Protein AF-A0A7J7WAG9-F1 (afdb_monomer_lite)

Structure (mmCIF, N/CA/C/O backbone):
data_AF-A0A7J7WAG9-F1
#
_entry.id   AF-A0A7J7WAG9-F1
#
loop_
_atom_site.group_PDB
_atom_site.id
_atom_site.type_symbol
_atom_site.label_atom_id
_atom_site.label_alt_id
_atom_site.label_comp_id
_atom_site.label_asym_id
_atom_site.label_entity_id
_atom_site.label_seq_id
_atom_site.pdbx_PDB_ins_code
_atom_site.Cartn_x
_atom_site.Cartn_y
_atom_site.Cartn_z
_atom_site.occupancy
_atom_site.B_iso_or_equiv
_atom_site.auth_seq_id
_atom_site.auth_comp_id
_atom_site.auth_asym_id
_atom_site.auth_atom_id
_atom_site.pdbx_PDB_model_num
ATOM 1 N N . MET A 1 1 ? -32.809 23.161 -61.979 1.00 39.19 1 MET A N 1
ATOM 2 C CA . MET A 1 1 ? -33.723 23.603 -60.903 1.00 39.19 1 MET A CA 1
ATOM 3 C C . MET A 1 1 ? -33.010 23.356 -59.576 1.00 39.19 1 MET A C 1
ATOM 5 O O . MET A 1 1 ? -32.707 22.212 -59.276 1.00 39.19 1 MET A O 1
ATOM 9 N N . ARG A 1 2 ? -32.575 24.414 -58.880 1.00 28.98 2 ARG A N 1
ATOM 10 C CA . ARG A 1 2 ? -31.727 24.353 -57.673 1.00 28.98 2 ARG A CA 1
ATOM 11 C C . ARG A 1 2 ? -32.540 24.946 -56.524 1.00 28.98 2 ARG A C 1
ATOM 13 O O . ARG A 1 2 ? -32.935 26.100 -56.633 1.00 28.98 2 ARG A O 1
ATOM 20 N N . VAL A 1 3 ? -32.774 24.191 -55.454 1.00 32.44 3 VAL A N 1
ATOM 21 C CA . VAL A 1 3 ? -33.377 24.705 -54.215 1.00 32.44 3 VAL A CA 1
ATOM 22 C C . VAL A 1 3 ? -32.591 24.139 -53.035 1.00 32.44 3 VAL A C 1
ATOM 24 O O . VAL A 1 3 ? -32.439 22.927 -52.906 1.00 32.44 3 VAL A O 1
ATOM 27 N N . ARG A 1 4 ? -32.036 25.049 -52.225 1.00 35.22 4 ARG A N 1
ATOM 28 C CA . ARG A 1 4 ? -31.492 24.781 -50.886 1.00 35.22 4 ARG A CA 1
ATOM 29 C C . ARG A 1 4 ? -32.656 24.672 -49.888 1.00 35.22 4 ARG A C 1
ATOM 31 O O . ARG A 1 4 ? -33.652 25.365 -50.090 1.00 35.22 4 ARG A O 1
ATOM 38 N N . PRO A 1 5 ? -32.526 23.911 -48.791 1.00 37.97 5 PRO A N 1
ATOM 39 C CA . PRO A 1 5 ? -33.512 23.927 -47.719 1.00 37.97 5 PRO A CA 1
ATOM 40 C C . PRO A 1 5 ? -33.360 25.171 -46.828 1.00 37.97 5 PRO A C 1
ATOM 42 O O . PRO A 1 5 ? -32.250 25.610 -46.521 1.00 37.97 5 PRO A O 1
ATOM 45 N N . HIS A 1 6 ? -34.510 25.735 -46.459 1.00 32.81 6 HIS A N 1
ATOM 46 C CA . HIS A 1 6 ? -34.715 26.986 -45.729 1.00 32.81 6 HIS A CA 1
ATOM 47 C C . HIS A 1 6 ? -34.982 26.699 -44.239 1.00 32.81 6 HIS A C 1
ATOM 49 O O . HIS A 1 6 ? -35.688 25.747 -43.912 1.00 32.81 6 HIS A O 1
ATOM 55 N N . GLN A 1 7 ? -34.441 27.537 -43.348 1.00 37.41 7 GLN A N 1
ATOM 56 C CA . GLN A 1 7 ? -34.785 27.603 -41.919 1.00 37.41 7 GLN A CA 1
ATOM 57 C C . GLN A 1 7 ? -36.187 28.202 -41.698 1.00 37.41 7 GLN A C 1
ATOM 59 O O . GLN A 1 7 ? -36.614 29.062 -42.473 1.00 37.41 7 GLN A O 1
ATOM 64 N N . GLY A 1 8 ? -36.835 27.806 -40.594 1.00 29.91 8 GLY A N 1
ATOM 65 C CA . GLY A 1 8 ? -38.045 28.401 -40.008 1.00 29.91 8 GLY A CA 1
ATOM 66 C C . GLY A 1 8 ? -38.050 28.255 -38.468 1.00 29.91 8 GLY A C 1
ATOM 67 O O . GLY A 1 8 ? -37.260 27.462 -37.958 1.00 29.91 8 GLY A O 1
ATOM 68 N N . PRO A 1 9 ? -38.854 29.044 -37.723 1.00 33.44 9 PRO A N 1
ATOM 69 C CA . PRO A 1 9 ? -38.342 29.853 -36.609 1.00 33.44 9 PRO A CA 1
ATOM 70 C C . PRO A 1 9 ? -38.819 29.471 -35.191 1.00 33.44 9 PRO A C 1
ATOM 72 O O . PRO A 1 9 ? -39.670 28.610 -34.991 1.00 33.44 9 PRO A O 1
ATOM 75 N N . ALA A 1 10 ? -38.226 30.179 -34.222 1.00 31.12 10 ALA A N 1
ATOM 76 C CA . ALA A 1 10 ? -38.476 30.176 -32.782 1.00 31.12 10 ALA A CA 1
ATOM 77 C C . ALA A 1 10 ? -39.930 30.493 -32.378 1.00 31.12 10 ALA A C 1
ATOM 79 O O . ALA A 1 10 ? -40.601 31.300 -33.021 1.00 31.12 10 ALA A O 1
ATOM 80 N N . LEU A 1 11 ? -40.365 29.929 -31.246 1.00 30.64 11 LEU A N 1
ATOM 81 C CA . LEU A 1 11 ? -41.610 30.281 -30.561 1.00 30.64 11 LEU A CA 1
ATOM 82 C C . LEU A 1 11 ? -41.343 30.692 -29.107 1.00 30.64 11 LEU A C 1
ATOM 84 O O . LEU A 1 11 ? -40.485 30.134 -28.425 1.00 30.64 11 LEU A O 1
ATOM 88 N N . LEU A 1 12 ? -42.074 31.733 -28.711 1.00 30.41 12 LEU A N 1
ATOM 89 C CA . LEU A 1 12 ? -41.936 32.554 -27.514 1.00 30.41 12 LEU A CA 1
ATOM 90 C C . LEU A 1 12 ? -42.368 31.857 -26.212 1.00 30.41 12 LEU A C 1
ATOM 92 O O . LEU A 1 12 ? -43.283 31.038 -26.191 1.00 30.41 12 LEU A O 1
ATOM 96 N N . MET A 1 13 ? -41.752 32.307 -25.116 1.00 28.31 13 MET A N 1
ATOM 97 C CA . MET A 1 13 ? -42.191 32.131 -23.725 1.00 28.31 13 MET A CA 1
ATOM 98 C C . MET A 1 13 ? -43.571 32.761 -23.469 1.00 28.31 13 MET A C 1
ATOM 100 O O . MET A 1 13 ? -43.893 33.784 -24.080 1.00 28.31 13 MET A O 1
ATOM 104 N N . PRO A 1 14 ? -44.294 32.287 -22.438 1.00 36.47 14 PRO A N 1
ATOM 105 C CA . PRO A 1 14 ? -45.093 33.192 -21.622 1.00 36.47 14 PRO A CA 1
ATOM 106 C C . PRO A 1 14 ? -44.772 33.114 -20.117 1.00 36.47 14 PRO A C 1
ATOM 108 O O . PRO A 1 14 ? -44.804 32.055 -19.502 1.00 36.47 14 PRO A O 1
ATOM 111 N N . ASN A 1 15 ? -44.531 34.309 -19.570 1.00 32.97 15 ASN A N 1
ATOM 112 C CA . ASN A 1 15 ? -44.862 34.832 -18.239 1.00 32.97 15 ASN A CA 1
ATOM 113 C C . ASN A 1 15 ? -44.481 34.074 -16.954 1.00 32.97 15 ASN A C 1
ATOM 115 O O . ASN A 1 15 ? -45.148 33.142 -16.514 1.00 32.97 15 ASN A O 1
ATOM 119 N N . SER A 1 16 ? -43.530 34.681 -16.237 1.00 33.31 16 SER A N 1
ATOM 120 C CA . SER A 1 16 ? -43.459 34.692 -14.772 1.00 33.31 16 SER A CA 1
ATOM 121 C C . SER A 1 16 ? -44.718 35.298 -14.135 1.00 33.31 16 SER A C 1
ATOM 123 O O . SER A 1 16 ? -45.222 36.308 -14.634 1.00 33.31 16 SER A O 1
ATOM 125 N N . PRO A 1 17 ? -45.119 34.831 -12.942 1.00 37.81 17 PRO A N 1
ATOM 126 C CA . PRO A 1 17 ? -45.770 35.668 -11.952 1.00 37.81 17 PRO A CA 1
ATOM 127 C C . PRO A 1 17 ? -44.808 36.036 -10.811 1.00 37.81 17 PRO A C 1
ATOM 129 O O . PRO A 1 17 ? -44.150 35.185 -10.223 1.00 37.81 17 PRO A O 1
ATOM 132 N N . ALA A 1 18 ? -44.759 37.346 -10.568 1.00 34.81 18 ALA A N 1
ATOM 133 C CA . ALA A 1 18 ? -44.586 38.073 -9.311 1.00 34.81 18 ALA A CA 1
ATOM 134 C C . ALA A 1 18 ? -43.695 37.504 -8.186 1.00 34.81 18 ALA A C 1
ATOM 136 O O . ALA A 1 18 ? -43.945 36.458 -7.595 1.00 34.81 18 ALA A O 1
ATOM 137 N N . ALA A 1 19 ? -42.740 38.346 -7.791 1.00 35.22 19 ALA A N 1
ATOM 138 C CA . ALA A 1 19 ? -42.039 38.297 -6.519 1.00 35.22 19 ALA A CA 1
ATOM 139 C C . ALA A 1 19 ? -43.001 38.354 -5.313 1.00 35.22 19 ALA A C 1
ATOM 141 O O . ALA A 1 19 ? -43.897 39.198 -5.264 1.00 35.22 19 ALA A O 1
ATOM 142 N N . GLN A 1 20 ? -42.737 37.512 -4.314 1.00 37.09 20 GLN A N 1
ATOM 143 C CA . GLN A 1 20 ? -43.086 37.739 -2.912 1.00 37.09 20 GLN A CA 1
ATOM 144 C C . GLN A 1 20 ? -41.841 37.450 -2.062 1.00 37.09 20 GLN A C 1
ATOM 146 O O . GLN A 1 20 ? -41.184 36.427 -2.234 1.00 37.09 20 GLN A O 1
ATOM 151 N N . ASP A 1 21 ? -41.532 38.384 -1.172 1.00 33.50 21 ASP A N 1
ATOM 152 C CA . ASP A 1 21 ? -40.471 38.389 -0.159 1.00 33.50 21 ASP A CA 1
ATOM 153 C C . ASP A 1 21 ? -41.117 38.896 1.150 1.00 33.50 21 ASP A C 1
ATOM 155 O O . ASP A 1 21 ? -42.126 39.606 1.059 1.00 33.50 21 ASP A O 1
ATOM 159 N N . PRO A 1 22 ? -40.542 38.718 2.352 1.00 46.91 22 PRO A N 1
ATOM 160 C CA . PRO A 1 22 ? -40.043 37.524 3.042 1.00 46.91 22 PRO A CA 1
ATOM 161 C C . PRO A 1 22 ? -40.886 37.205 4.302 1.00 46.91 22 PRO A C 1
ATOM 163 O O . PRO A 1 22 ? -41.557 38.066 4.864 1.00 46.91 22 PRO A O 1
ATOM 166 N N . GLY A 1 23 ? -40.728 35.998 4.858 1.00 42.78 23 GLY A N 1
ATOM 167 C CA . GLY A 1 23 ? -40.905 35.787 6.303 1.00 42.78 23 GLY A CA 1
ATOM 168 C C . GLY A 1 23 ? -42.092 34.931 6.744 1.00 42.78 23 GLY A C 1
ATOM 169 O O . GLY A 1 23 ? -43.081 35.445 7.254 1.00 42.78 23 GLY A O 1
ATOM 170 N N . GLN A 1 24 ? -41.926 33.606 6.697 1.00 39.12 24 GLN A N 1
ATOM 171 C CA . GLN A 1 24 ? -42.499 32.700 7.703 1.00 39.12 24 GLN A CA 1
ATOM 172 C C . GLN A 1 24 ? -41.794 31.330 7.656 1.00 39.12 24 GLN A C 1
ATOM 174 O O . GLN A 1 24 ? -41.591 30.792 6.568 1.00 39.12 24 GLN A O 1
ATOM 179 N N . PRO A 1 25 ? -41.380 30.748 8.797 1.00 39.09 25 PRO A N 1
ATOM 180 C CA . PRO A 1 25 ? -40.688 29.464 8.804 1.00 39.09 25 PRO A CA 1
ATOM 181 C C . PRO A 1 25 ? -41.685 28.310 8.624 1.00 39.09 25 PRO A C 1
ATOM 183 O O . PRO A 1 25 ? -42.582 28.114 9.442 1.00 39.09 25 PRO A O 1
ATOM 186 N N . HIS A 1 26 ? -41.508 27.518 7.565 1.00 42.56 26 HIS A N 1
ATOM 187 C CA . HIS A 1 26 ? -42.223 26.253 7.385 1.00 42.56 26 HIS A CA 1
ATOM 188 C C . HIS A 1 26 ? -41.807 25.225 8.460 1.00 42.56 26 HIS A C 1
ATOM 190 O O . HIS A 1 26 ? -40.615 25.105 8.761 1.00 42.56 26 HIS A O 1
ATOM 196 N N . PRO A 1 27 ? -42.745 24.447 9.034 1.00 39.75 27 PRO A N 1
ATOM 197 C CA . PRO A 1 27 ? -42.410 23.405 9.997 1.00 39.75 27 PRO A CA 1
ATOM 198 C C . PRO A 1 27 ? -41.708 22.228 9.303 1.00 39.75 27 PRO A C 1
ATOM 200 O O . PRO A 1 27 ? -42.113 21.789 8.226 1.00 39.75 27 PRO A O 1
ATOM 203 N N . ARG A 1 28 ? -40.638 21.713 9.927 1.00 43.66 28 ARG A N 1
ATOM 204 C CA . ARG A 1 28 ? -39.903 20.526 9.456 1.00 43.66 28 ARG A CA 1
ATOM 205 C C . ARG A 1 28 ? -40.835 19.308 9.387 1.00 43.66 28 ARG A C 1
ATOM 207 O O . ARG A 1 28 ? -41.587 19.095 10.340 1.00 43.66 28 ARG A O 1
ATOM 214 N N . PRO A 1 29 ? -40.735 18.454 8.355 1.00 35.75 29 PRO A N 1
ATOM 215 C CA . PRO A 1 29 ? -41.404 17.164 8.384 1.00 35.75 29 PRO A CA 1
ATOM 216 C C . PRO A 1 29 ? -40.740 16.273 9.442 1.00 35.75 29 PRO A C 1
ATOM 218 O O . PRO A 1 29 ? -39.524 16.074 9.440 1.00 35.75 29 PRO A O 1
ATOM 221 N N . GLN A 1 30 ? -41.550 15.772 10.376 1.00 38.62 30 GLN A N 1
ATOM 222 C CA . GLN A 1 30 ? -41.148 14.748 11.334 1.00 38.62 30 GLN A CA 1
ATOM 223 C C . GLN A 1 30 ? -40.959 13.429 10.578 1.00 38.62 30 GLN A C 1
ATOM 225 O O . GLN A 1 30 ? -41.877 12.957 9.910 1.00 38.62 30 GLN A O 1
ATOM 230 N N . CYS A 1 31 ? -39.757 12.860 10.658 1.00 30.94 31 CYS A N 1
ATOM 231 C CA . CYS A 1 31 ? -39.473 11.537 10.121 1.00 30.94 31 CYS A CA 1
ATOM 232 C C . CYS A 1 31 ? -40.060 10.498 11.083 1.00 30.94 31 CYS A C 1
ATOM 234 O O . CYS A 1 31 ? -39.661 10.431 12.244 1.00 30.94 31 CYS A O 1
ATOM 236 N N . THR A 1 32 ? -41.041 9.736 10.613 1.00 34.62 32 THR A N 1
ATOM 237 C CA . THR A 1 32 ? -41.591 8.575 11.312 1.00 34.62 32 THR A CA 1
ATOM 238 C C . THR A 1 32 ? -40.571 7.442 11.301 1.00 34.62 32 THR A C 1
ATOM 240 O O . THR A 1 32 ? -40.145 7.007 10.232 1.00 34.62 32 THR A O 1
ATOM 243 N N . ASP A 1 33 ? -40.212 6.962 12.490 1.00 39.81 33 ASP A N 1
ATOM 244 C CA . ASP A 1 33 ? -39.390 5.772 12.706 1.00 39.81 33 ASP A CA 1
ATOM 245 C C . ASP A 1 33 ? -40.071 4.534 12.097 1.00 39.81 33 ASP A C 1
ATOM 247 O O . ASP A 1 33 ? -41.044 4.004 12.635 1.00 39.81 33 ASP A O 1
ATOM 251 N N . SER A 1 34 ? -39.547 4.048 10.972 1.00 36.94 34 SER A N 1
ATOM 252 C CA . SER A 1 34 ? -39.774 2.681 10.507 1.00 36.94 34 SER A CA 1
ATOM 253 C C . SER A 1 34 ? -38.480 1.901 10.697 1.00 36.94 34 SER A C 1
ATOM 255 O O . SER A 1 34 ? -37.563 1.965 9.874 1.00 36.94 34 SER A O 1
ATOM 257 N N . GLY A 1 35 ? -38.410 1.193 11.823 1.00 44.12 35 GLY A N 1
ATOM 258 C CA . GLY A 1 35 ? -37.292 0.340 12.190 1.00 44.12 35 GLY A CA 1
ATOM 259 C C . GLY A 1 35 ? -36.984 -0.681 11.101 1.00 44.12 35 GLY A C 1
ATOM 260 O O . GLY A 1 35 ? -37.755 -1.603 10.850 1.00 44.12 35 GLY A O 1
ATOM 261 N N . THR A 1 36 ? -35.811 -0.536 10.498 1.00 33.12 36 THR A N 1
ATOM 262 C CA . THR A 1 36 ? -35.101 -1.646 9.871 1.00 33.12 36 THR A CA 1
ATOM 263 C C . THR A 1 36 ? -33.887 -1.893 10.747 1.00 33.12 36 THR A C 1
ATOM 265 O O . THR A 1 36 ? -33.047 -1.007 10.893 1.00 33.12 36 THR A O 1
ATOM 268 N N . GLN A 1 37 ? -33.816 -3.064 11.384 1.00 39.66 37 GLN A N 1
ATOM 269 C CA . GLN A 1 37 ? -32.610 -3.520 12.071 1.00 39.66 37 GLN A CA 1
ATOM 270 C C . GLN A 1 37 ? -31.476 -3.621 11.045 1.00 39.66 37 GLN A C 1
ATOM 272 O O . GLN A 1 37 ? -31.272 -4.651 10.409 1.00 39.66 37 GLN A O 1
ATOM 277 N N . THR A 1 38 ? -30.720 -2.543 10.873 1.00 38.66 38 THR A N 1
ATOM 278 C CA . THR A 1 38 ? -29.364 -2.631 10.353 1.00 38.66 38 THR A CA 1
ATOM 279 C C . THR A 1 38 ? -28.547 -3.309 11.436 1.00 38.66 38 THR A C 1
ATOM 281 O O . THR A 1 38 ? -28.313 -2.725 12.496 1.00 38.66 38 THR A O 1
ATOM 284 N N . GLY A 1 39 ? -28.151 -4.559 11.188 1.00 40.50 39 GLY A N 1
ATOM 285 C CA . GLY A 1 39 ? -27.113 -5.208 11.978 1.00 40.50 39 GLY A CA 1
ATOM 286 C C . GLY A 1 39 ? -25.955 -4.231 12.151 1.00 40.50 39 GLY A C 1
ATOM 287 O O . GLY A 1 39 ? -25.574 -3.557 11.193 1.00 40.50 39 GLY A O 1
ATOM 288 N N . LEU A 1 40 ? -25.470 -4.098 13.385 1.00 39.41 40 LEU A N 1
ATOM 289 C CA . LEU A 1 40 ? -24.346 -3.241 13.748 1.00 39.41 40 LEU A CA 1
ATOM 290 C C . LEU A 1 40 ? -23.120 -3.670 12.934 1.00 39.41 40 LEU A C 1
ATOM 292 O O . LEU A 1 40 ? -22.345 -4.529 13.349 1.00 39.41 40 LEU A O 1
ATOM 296 N N . ALA A 1 41 ? -22.979 -3.111 11.734 1.00 58.34 41 ALA A N 1
ATOM 297 C CA . ALA A 1 41 ? -21.799 -3.275 10.917 1.00 58.34 41 ALA A CA 1
ATOM 298 C C . ALA A 1 41 ? -20.673 -2.561 11.662 1.00 58.34 41 ALA A C 1
ATOM 300 O O . ALA A 1 41 ? -20.717 -1.344 11.854 1.00 58.34 41 ALA A O 1
ATOM 301 N N . GLY A 1 42 ? -19.707 -3.338 12.150 1.00 62.59 42 GLY A N 1
ATOM 302 C CA . GLY A 1 42 ? -18.515 -2.799 12.788 1.00 62.59 42 GLY A CA 1
ATOM 303 C C . GLY A 1 42 ? -17.746 -1.848 11.857 1.00 62.59 42 GLY A C 1
ATOM 304 O O . GLY A 1 42 ? -18.040 -1.756 10.661 1.00 62.59 42 GLY A O 1
ATOM 305 N N . PRO A 1 43 ? -16.748 -1.124 12.388 1.00 71.69 43 PRO A N 1
ATOM 306 C CA . PRO A 1 43 ? -15.943 -0.204 11.590 1.00 71.69 43 PRO A CA 1
ATOM 307 C C . PRO A 1 43 ? -15.282 -0.936 10.412 1.00 71.69 43 PRO A C 1
ATOM 309 O O . PRO A 1 43 ? -14.566 -1.915 10.624 1.00 71.69 43 PRO A O 1
ATOM 312 N N . ARG A 1 44 ? -15.518 -0.447 9.186 1.00 84.12 44 ARG A N 1
ATOM 313 C CA . ARG A 1 44 ? -14.929 -0.979 7.943 1.00 84.12 44 ARG A CA 1
ATOM 314 C C . ARG A 1 44 ? -13.477 -0.539 7.813 1.00 84.12 44 ARG A C 1
ATOM 316 O O . ARG A 1 44 ? -13.155 0.607 8.136 1.00 84.12 44 ARG A O 1
ATOM 323 N N . LYS A 1 45 ? -12.601 -1.425 7.338 1.00 83.44 45 LYS A N 1
ATOM 324 C CA . LYS A 1 45 ? -11.154 -1.167 7.289 1.00 83.44 45 LYS A CA 1
ATOM 325 C C . LYS A 1 45 ? -10.578 -1.380 5.893 1.00 83.44 45 LYS A C 1
ATOM 327 O O . LYS A 1 45 ? -10.970 -2.294 5.174 1.00 83.44 45 LYS A O 1
ATOM 332 N N . VAL A 1 46 ? -9.568 -0.581 5.558 1.00 77.81 46 VAL A N 1
ATOM 333 C CA . VAL A 1 46 ? -8.647 -0.857 4.451 1.00 77.81 46 VAL A CA 1
ATOM 334 C C . VAL A 1 46 ? -7.250 -0.990 5.041 1.00 77.81 46 VAL A C 1
ATOM 336 O O . VAL A 1 46 ? -6.775 -0.077 5.717 1.00 77.81 46 VAL A O 1
ATOM 339 N N . ALA A 1 47 ? -6.603 -2.130 4.815 1.00 75.62 47 ALA A N 1
ATOM 340 C CA . ALA A 1 47 ? -5.232 -2.381 5.235 1.00 75.62 47 ALA A CA 1
ATOM 341 C C . ALA A 1 47 ? -4.325 -2.492 4.008 1.00 75.62 47 ALA A C 1
ATOM 343 O O . ALA A 1 47 ? -4.648 -3.185 3.043 1.00 75.62 47 ALA A O 1
ATOM 344 N N . SER A 1 48 ? -3.179 -1.814 4.056 1.00 78.94 48 SER A N 1
ATOM 345 C CA . SER A 1 48 ? -2.169 -1.869 3.004 1.00 78.94 48 SER A CA 1
ATOM 346 C C . SER A 1 48 ? -0.777 -2.030 3.598 1.00 78.94 48 SER A C 1
ATOM 348 O O . SER A 1 48 ? -0.468 -1.413 4.620 1.00 78.94 48 SER A O 1
ATOM 350 N N . ALA A 1 49 ? 0.067 -2.841 2.964 1.00 74.06 49 ALA A N 1
ATOM 351 C CA . ALA A 1 49 ? 1.483 -2.925 3.301 1.00 74.06 49 ALA A CA 1
ATOM 352 C C . ALA A 1 49 ? 2.380 -3.055 2.082 1.00 74.06 49 ALA A C 1
ATOM 354 O O . ALA A 1 49 ? 2.006 -3.618 1.054 1.00 74.06 49 ALA A O 1
ATOM 355 N N . SER A 1 50 ? 3.605 -2.574 2.271 1.00 69.38 50 SER A N 1
ATOM 356 C CA . SER A 1 50 ? 4.723 -2.772 1.367 1.00 69.38 50 SER A CA 1
ATOM 357 C C . SER A 1 50 ? 5.918 -3.302 2.148 1.00 69.38 50 SER A C 1
ATOM 359 O O . SER A 1 50 ? 6.263 -2.766 3.203 1.00 69.38 50 SER A O 1
ATOM 361 N N . ALA A 1 51 ? 6.542 -4.356 1.631 1.00 61.50 51 ALA A N 1
ATOM 362 C CA . ALA A 1 51 ? 7.791 -4.888 2.153 1.00 61.50 51 ALA A CA 1
ATOM 363 C C . ALA A 1 51 ? 8.884 -4.790 1.081 1.00 61.50 51 ALA A C 1
ATOM 365 O O . ALA A 1 51 ? 8.774 -5.392 0.010 1.00 61.50 51 ALA A O 1
ATOM 366 N N . ALA A 1 52 ? 9.952 -4.049 1.378 1.00 47.75 52 ALA A N 1
ATOM 367 C CA . ALA A 1 52 ? 11.133 -4.010 0.527 1.00 47.75 52 ALA A CA 1
ATOM 368 C C . ALA A 1 52 ? 11.979 -5.275 0.741 1.00 47.75 52 ALA A C 1
ATOM 370 O O . ALA A 1 52 ? 12.267 -5.650 1.880 1.00 47.75 52 ALA A O 1
ATOM 371 N N . ALA A 1 53 ? 12.413 -5.923 -0.340 1.00 39.66 53 ALA A N 1
ATOM 372 C CA . ALA A 1 53 ? 13.435 -6.962 -0.253 1.00 39.66 53 ALA A CA 1
ATOM 373 C C . ALA A 1 53 ? 14.801 -6.306 0.004 1.00 39.66 53 ALA A C 1
ATOM 375 O O . ALA A 1 53 ? 15.219 -5.422 -0.743 1.00 39.66 53 ALA A O 1
ATOM 376 N N . SER A 1 54 ? 15.507 -6.738 1.051 1.00 30.73 54 SER A N 1
ATOM 377 C CA . SER A 1 54 ? 16.876 -6.286 1.313 1.00 30.73 54 SER A CA 1
ATOM 378 C C . SER A 1 54 ? 17.801 -6.854 0.231 1.00 30.73 54 SER A C 1
ATOM 380 O O . SER A 1 54 ? 18.032 -8.059 0.182 1.00 30.73 54 SER A O 1
ATOM 382 N N . THR A 1 55 ? 18.313 -6.019 -0.675 1.00 32.09 55 THR A N 1
ATOM 383 C CA . THR A 1 55 ? 19.225 -6.456 -1.750 1.00 32.09 55 THR A CA 1
ATOM 384 C C . THR A 1 55 ? 20.692 -6.535 -1.321 1.00 32.09 55 THR A C 1
ATOM 386 O O . THR A 1 55 ? 21.563 -6.675 -2.174 1.00 32.09 55 THR A O 1
ATOM 389 N N . LEU A 1 56 ? 21.003 -6.480 -0.024 1.00 30.09 56 LEU A N 1
ATOM 390 C CA . LEU A 1 56 ? 22.374 -6.630 0.469 1.00 30.09 56 LEU A CA 1
ATOM 391 C C . LEU A 1 56 ? 22.620 -8.058 0.950 1.00 30.09 56 LEU A C 1
ATOM 393 O O . LEU A 1 56 ? 22.599 -8.361 2.139 1.00 30.09 56 LEU A O 1
ATOM 397 N N . SER A 1 57 ? 22.846 -8.951 -0.005 1.00 26.48 57 SER A N 1
ATOM 398 C CA . SER A 1 57 ? 23.522 -10.226 0.229 1.00 26.48 57 SER A CA 1
ATOM 399 C C . SER A 1 57 ? 24.227 -10.622 -1.065 1.00 26.48 57 SER A C 1
ATOM 401 O O . SER A 1 57 ? 23.701 -11.394 -1.864 1.00 26.48 57 SER A O 1
ATOM 403 N N . GLU A 1 58 ? 25.403 -10.046 -1.314 1.00 29.45 58 GLU A N 1
ATOM 404 C CA . GLU A 1 58 ? 26.354 -10.658 -2.242 1.00 29.45 58 GLU A CA 1
ATOM 405 C C . GLU A 1 58 ? 26.840 -11.972 -1.614 1.00 29.45 58 GLU A C 1
ATOM 407 O O . GLU A 1 58 ? 27.301 -11.963 -0.468 1.00 29.45 58 GLU A O 1
ATOM 412 N N . PRO A 1 59 ? 26.765 -13.119 -2.307 1.00 30.83 59 PRO A N 1
ATOM 413 C CA . PRO A 1 59 ? 27.410 -14.320 -1.816 1.00 30.83 59 PRO A CA 1
ATOM 414 C C . PRO A 1 59 ? 28.926 -14.144 -1.914 1.00 30.83 59 PRO A C 1
ATOM 416 O O . PRO A 1 59 ? 29.482 -13.987 -3.004 1.00 30.83 59 PRO A O 1
ATOM 419 N N . LEU A 1 60 ? 29.594 -14.216 -0.762 1.00 25.30 60 LEU A N 1
ATOM 420 C CA . LEU A 1 60 ? 31.032 -14.433 -0.655 1.00 25.30 60 LEU A CA 1
ATOM 421 C C . LEU A 1 60 ? 31.425 -15.586 -1.592 1.00 25.30 60 LEU A C 1
ATOM 423 O O . LEU A 1 60 ? 30.910 -16.700 -1.460 1.00 25.30 60 LEU A O 1
ATOM 427 N N . ARG A 1 61 ? 32.321 -15.314 -2.551 1.00 33.50 61 ARG A N 1
A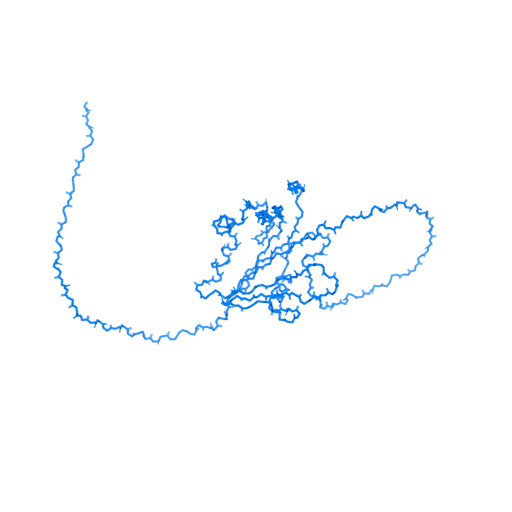TOM 428 C CA . ARG A 1 61 ? 32.876 -16.323 -3.463 1.00 33.50 61 ARG A CA 1
ATOM 429 C C . ARG A 1 61 ? 33.406 -17.503 -2.649 1.00 33.50 61 ARG A C 1
ATOM 431 O O . ARG A 1 61 ? 34.429 -17.391 -1.980 1.00 33.50 61 ARG A O 1
ATOM 438 N N . ARG A 1 62 ? 32.706 -18.636 -2.711 1.00 30.92 62 ARG A N 1
ATOM 439 C CA . ARG A 1 62 ? 33.146 -19.889 -2.102 1.00 30.92 62 ARG A CA 1
ATOM 440 C C . ARG A 1 62 ? 34.137 -20.558 -3.045 1.00 30.92 62 ARG A C 1
ATOM 442 O O . ARG A 1 62 ? 33.759 -21.036 -4.112 1.00 30.92 62 ARG A O 1
ATOM 449 N N . THR A 1 63 ? 35.403 -20.554 -2.650 1.00 29.48 63 THR A N 1
ATOM 450 C CA . THR A 1 63 ? 36.486 -21.298 -3.292 1.00 29.48 63 THR A CA 1
ATOM 451 C C . THR A 1 63 ? 36.122 -22.783 -3.354 1.00 29.48 63 THR A C 1
ATOM 453 O O . THR A 1 63 ? 35.685 -23.374 -2.367 1.00 29.48 63 THR A O 1
ATOM 456 N N . GLN A 1 64 ? 36.254 -23.363 -4.543 1.00 30.34 64 GLN A N 1
ATOM 457 C CA . GLN A 1 64 ? 35.999 -24.767 -4.830 1.00 30.34 64 GLN A CA 1
ATOM 458 C C . GLN A 1 64 ? 37.153 -25.614 -4.276 1.00 30.34 64 GLN A C 1
ATOM 460 O O . GLN A 1 64 ? 38.246 -25.592 -4.831 1.00 30.34 64 GLN A O 1
ATOM 465 N N . GLU A 1 65 ? 36.907 -26.375 -3.209 1.00 31.16 65 GLU A N 1
ATOM 466 C CA . GLU A 1 65 ? 37.777 -27.485 -2.810 1.00 31.16 65 GLU A CA 1
ATOM 467 C C . GLU A 1 65 ? 37.138 -28.818 -3.200 1.00 31.16 65 GLU A C 1
ATOM 469 O O . GLU A 1 65 ? 36.038 -29.187 -2.783 1.00 31.16 65 GLU A O 1
ATOM 474 N N . SER A 1 66 ? 37.866 -29.522 -4.057 1.00 31.23 66 SER A N 1
ATOM 475 C CA . SER A 1 66 ? 37.612 -30.860 -4.565 1.00 31.23 66 SER A CA 1
ATOM 476 C C . SER A 1 66 ? 37.598 -31.880 -3.426 1.00 31.23 66 SER A C 1
ATOM 478 O O . SER A 1 66 ? 38.579 -31.993 -2.693 1.00 31.23 66 SER A O 1
ATOM 480 N N . ARG A 1 67 ? 36.535 -32.687 -3.304 1.00 33.81 67 ARG A N 1
ATOM 481 C CA . ARG A 1 67 ? 36.539 -33.848 -2.403 1.00 33.81 67 ARG A CA 1
ATOM 482 C C . ARG A 1 67 ? 36.211 -35.138 -3.143 1.00 33.81 67 ARG A C 1
ATOM 484 O O . ARG A 1 67 ? 35.155 -35.298 -3.748 1.00 33.81 67 ARG A O 1
ATOM 491 N N . THR A 1 68 ? 37.186 -36.033 -3.086 1.00 29.62 68 THR A N 1
ATOM 492 C CA . THR A 1 68 ? 37.242 -37.359 -3.691 1.00 29.62 68 THR A CA 1
ATOM 493 C C . THR A 1 68 ? 36.237 -38.323 -3.052 1.00 29.62 68 THR A C 1
ATOM 495 O O . THR A 1 68 ? 35.942 -38.271 -1.861 1.00 29.62 68 THR A O 1
ATOM 498 N N . ARG A 1 69 ? 35.728 -39.212 -3.903 1.00 33.66 69 ARG A N 1
ATOM 499 C CA . ARG A 1 69 ? 34.736 -40.273 -3.701 1.00 33.66 69 ARG A CA 1
ATOM 500 C C . ARG A 1 69 ? 35.234 -41.383 -2.760 1.00 33.66 69 ARG A C 1
ATOM 502 O O . ARG A 1 69 ? 36.225 -42.020 -3.093 1.00 33.66 69 ARG A O 1
ATOM 509 N N . THR A 1 70 ? 34.463 -41.721 -1.720 1.00 29.19 70 THR A N 1
ATOM 510 C CA . THR A 1 70 ? 34.504 -43.054 -1.080 1.00 29.19 70 THR A CA 1
ATOM 511 C C . THR A 1 70 ? 33.095 -43.507 -0.691 1.00 29.19 70 THR A C 1
ATOM 513 O O . THR A 1 70 ? 32.295 -42.743 -0.161 1.00 29.19 70 THR A O 1
ATOM 516 N N . ARG A 1 71 ? 32.798 -44.764 -1.027 1.00 32.94 71 ARG A N 1
ATOM 517 C CA . ARG A 1 71 ? 31.526 -45.490 -0.922 1.00 32.94 71 ARG A CA 1
ATOM 518 C C . ARG A 1 71 ? 31.489 -46.285 0.390 1.00 32.94 71 ARG A C 1
ATOM 520 O O . ARG A 1 71 ? 32.455 -46.993 0.647 1.00 32.94 71 ARG A O 1
ATOM 527 N N . ALA A 1 72 ? 30.378 -46.271 1.133 1.00 31.47 72 ALA A N 1
ATOM 528 C CA . ALA A 1 72 ? 30.044 -47.335 2.090 1.00 31.47 72 ALA A CA 1
ATOM 529 C C . ALA A 1 72 ? 28.532 -47.389 2.410 1.00 31.47 72 ALA A C 1
ATOM 531 O O . ALA A 1 72 ? 27.955 -46.412 2.867 1.00 31.47 72 ALA A O 1
ATOM 532 N N . LEU A 1 73 ? 27.9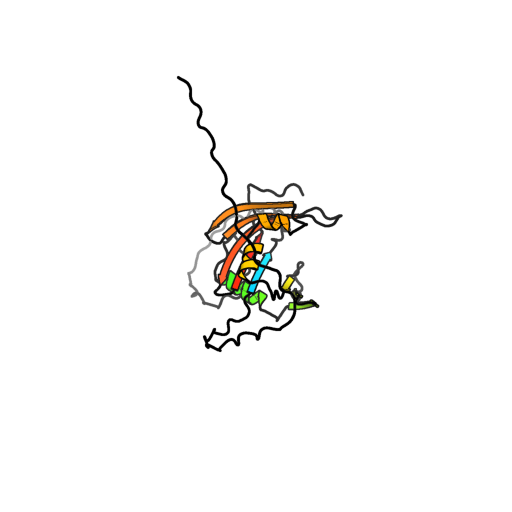48 -48.544 2.062 1.00 32.88 73 LEU A N 1
ATOM 533 C CA . LEU A 1 73 ? 26.937 -49.389 2.730 1.00 32.88 73 LEU A CA 1
ATOM 534 C C . LEU A 1 73 ? 25.847 -48.746 3.618 1.00 32.88 73 LEU A C 1
ATOM 536 O O . LEU A 1 73 ? 26.128 -48.014 4.557 1.00 32.88 73 LEU A O 1
ATOM 540 N N . GLY A 1 74 ? 24.588 -49.097 3.320 1.00 28.61 74 GLY A N 1
ATOM 541 C CA . GLY A 1 74 ? 23.384 -48.544 3.943 1.00 28.61 74 GLY A CA 1
ATOM 542 C C . GLY A 1 74 ? 22.833 -49.303 5.148 1.00 28.61 74 GLY A C 1
ATOM 543 O O . GLY A 1 74 ? 23.279 -50.403 5.440 1.00 28.61 74 GLY A O 1
ATOM 544 N N . PHE A 1 75 ? 21.824 -48.690 5.779 1.00 31.56 75 PHE A N 1
ATOM 545 C CA . PHE A 1 75 ? 20.823 -49.243 6.708 1.00 31.56 75 PHE A CA 1
ATOM 546 C C . PHE A 1 75 ? 19.627 -48.253 6.795 1.00 31.56 75 PHE A C 1
ATOM 548 O O . PHE A 1 75 ? 19.733 -47.153 6.248 1.00 31.56 75 PHE A O 1
ATOM 555 N N . PRO A 1 76 ? 18.453 -48.660 7.321 1.00 35.47 76 PRO A N 1
ATOM 556 C CA . PRO A 1 76 ? 17.183 -48.493 6.624 1.00 35.47 76 PRO A CA 1
ATOM 557 C C . PRO A 1 76 ? 16.368 -47.258 7.023 1.00 35.47 76 PRO A C 1
ATOM 559 O O . PRO A 1 76 ? 16.596 -46.590 8.025 1.00 35.47 76 PRO A O 1
ATOM 562 N N . MET A 1 77 ? 15.382 -47.014 6.165 1.00 39.28 77 MET A N 1
ATOM 563 C CA . MET A 1 77 ? 14.370 -45.970 6.183 1.00 39.28 77 MET A CA 1
ATOM 564 C C . MET A 1 77 ? 13.411 -46.117 7.375 1.00 39.28 77 MET A C 1
ATOM 566 O O . MET A 1 77 ? 12.607 -47.045 7.399 1.00 39.28 77 MET A O 1
ATOM 570 N N . GLU A 1 78 ? 13.427 -45.154 8.296 1.00 34.25 78 GLU A N 1
ATOM 571 C CA . GLU A 1 78 ? 12.270 -44.845 9.140 1.00 34.25 78 GLU A CA 1
ATOM 572 C C . GLU A 1 78 ? 11.649 -43.521 8.689 1.00 34.25 78 GLU A C 1
ATOM 574 O O . GLU A 1 78 ? 12.325 -42.512 8.490 1.00 34.25 78 GLU A O 1
ATOM 579 N N . LYS A 1 79 ? 10.335 -43.563 8.471 1.00 42.41 79 LYS A N 1
ATOM 580 C CA . LYS A 1 79 ? 9.481 -42.446 8.068 1.00 42.41 79 LYS A CA 1
ATOM 581 C C . LYS A 1 79 ? 8.923 -41.812 9.349 1.00 42.41 79 LYS A C 1
ATOM 583 O O . LYS A 1 79 ? 8.136 -42.484 10.015 1.00 42.41 79 LYS A O 1
ATOM 588 N N . PRO A 1 80 ? 9.224 -40.552 9.699 1.00 36.12 80 PRO A N 1
ATOM 589 C CA . PRO A 1 80 ? 8.455 -39.871 10.726 1.00 36.12 80 PRO A CA 1
ATOM 590 C C . PRO A 1 80 ? 7.158 -39.355 10.102 1.00 36.12 80 PRO A C 1
ATOM 592 O O . PRO A 1 80 ? 7.164 -38.694 9.061 1.00 36.12 80 PRO A O 1
ATOM 595 N N . ALA A 1 81 ? 6.040 -39.698 10.736 1.00 34.94 81 ALA A N 1
ATOM 596 C CA . ALA A 1 81 ? 4.727 -39.151 10.441 1.00 34.94 81 ALA A CA 1
ATOM 597 C C . ALA A 1 81 ? 4.757 -37.615 10.509 1.00 34.94 81 ALA A C 1
ATOM 599 O O . ALA A 1 81 ? 5.361 -37.037 11.411 1.00 34.94 81 ALA A O 1
ATOM 600 N N . ALA A 1 82 ? 4.098 -36.965 9.548 1.00 36.72 82 ALA A N 1
ATOM 601 C CA . ALA A 1 82 ? 3.955 -35.519 9.512 1.00 36.72 82 ALA A CA 1
ATOM 602 C C . ALA A 1 82 ? 3.124 -35.050 10.717 1.00 36.72 82 ALA A C 1
ATOM 604 O O . ALA A 1 82 ? 1.900 -35.189 10.747 1.00 36.72 82 ALA A O 1
ATOM 605 N N . SER A 1 83 ? 3.802 -34.493 11.715 1.00 31.03 83 SER A N 1
ATOM 606 C CA . SER A 1 83 ? 3.199 -33.701 12.776 1.00 31.03 83 SER A CA 1
ATOM 607 C C . SER A 1 83 ? 2.590 -32.443 12.156 1.00 31.03 83 SER A C 1
ATOM 609 O O . SER A 1 83 ? 3.280 -31.592 11.596 1.00 31.03 83 SER A O 1
ATOM 611 N N . THR A 1 84 ? 1.263 -32.339 12.221 1.00 44.62 84 THR A N 1
ATOM 612 C CA . THR A 1 84 ? 0.540 -31.117 11.858 1.00 44.62 84 THR A CA 1
ATOM 613 C C . THR A 1 84 ? 0.640 -30.160 13.039 1.00 44.62 84 THR A C 1
ATOM 615 O O . THR A 1 84 ? -0.263 -30.089 13.867 1.00 44.62 84 THR A O 1
ATOM 618 N N . GLU A 1 85 ? 1.771 -29.468 13.164 1.00 37.16 85 GLU A N 1
ATOM 619 C CA . GLU A 1 85 ? 1.833 -28.291 14.028 1.00 37.16 85 GLU A CA 1
ATOM 620 C C . GLU A 1 85 ? 1.101 -27.120 13.353 1.00 37.16 85 GLU A C 1
ATOM 622 O O . GLU A 1 85 ? 1.222 -26.947 12.132 1.00 37.16 85 GLU A O 1
ATOM 627 N N . PRO A 1 86 ? 0.346 -26.301 14.110 1.00 37.72 86 PRO A N 1
ATOM 628 C CA . PRO A 1 86 ? -0.227 -25.080 13.577 1.00 37.72 86 PRO A CA 1
ATOM 629 C C . PRO A 1 86 ? 0.920 -24.173 13.144 1.00 37.72 86 PRO A C 1
ATOM 631 O O . PRO A 1 86 ? 1.693 -23.669 13.958 1.00 37.72 86 PRO A O 1
ATOM 634 N N . GLN A 1 87 ? 1.057 -24.007 11.833 1.00 41.75 87 GLN A N 1
ATOM 635 C CA . GLN A 1 87 ? 2.099 -23.177 11.255 1.00 41.75 87 GLN A CA 1
ATOM 636 C C . GLN A 1 87 ? 1.861 -21.739 11.709 1.00 41.75 87 GLN A C 1
ATOM 638 O O . GLN A 1 87 ? 0.845 -21.130 11.373 1.00 41.75 87 GLN A O 1
ATOM 643 N N . GLY A 1 88 ? 2.793 -21.226 12.512 1.00 46.59 88 GLY A N 1
ATOM 644 C CA . GLY A 1 88 ? 2.791 -19.837 12.943 1.00 46.59 88 GLY A CA 1
ATOM 645 C C . GLY A 1 88 ? 2.841 -18.864 11.757 1.00 46.59 88 GLY A C 1
ATOM 646 O O . GLY A 1 88 ? 3.000 -19.285 10.608 1.00 46.59 88 GLY A O 1
ATOM 647 N N . PRO A 1 89 ? 2.724 -17.552 12.016 1.00 50.44 89 PRO A N 1
ATOM 648 C CA . PRO A 1 89 ? 2.709 -16.537 10.969 1.00 50.44 89 PRO A CA 1
ATOM 649 C C . PRO A 1 89 ? 3.941 -16.672 10.069 1.00 50.44 89 PRO A C 1
ATOM 651 O O . PRO A 1 89 ? 5.077 -16.518 10.523 1.00 50.44 89 PRO A O 1
ATOM 654 N N . ARG A 1 90 ? 3.723 -16.983 8.789 1.00 58.38 90 ARG A N 1
ATOM 655 C CA . ARG A 1 90 ? 4.792 -17.072 7.794 1.00 58.38 90 ARG A CA 1
ATOM 656 C C . ARG A 1 90 ? 4.916 -15.736 7.084 1.00 58.38 90 ARG A C 1
ATOM 658 O O . ARG A 1 90 ? 3.919 -15.240 6.565 1.00 58.38 90 ARG A O 1
ATOM 665 N N . PRO A 1 91 ? 6.110 -15.137 7.030 1.00 60.25 91 PRO A N 1
ATOM 666 C CA . PRO A 1 91 ? 6.287 -13.941 6.236 1.00 60.25 91 PRO A CA 1
ATOM 667 C C . PRO A 1 91 ? 6.228 -14.294 4.741 1.00 60.25 91 PRO A C 1
ATOM 669 O O . PRO A 1 91 ? 6.864 -15.244 4.283 1.00 60.25 91 PRO A O 1
ATOM 672 N N . VAL A 1 92 ? 5.471 -13.504 3.974 1.00 58.78 92 VAL A N 1
ATOM 673 C CA . VAL A 1 92 ? 5.446 -13.567 2.498 1.00 58.78 92 VAL A CA 1
ATOM 674 C C . VAL A 1 92 ? 6.853 -13.318 1.936 1.00 58.78 92 VAL A C 1
ATOM 676 O O . VAL A 1 92 ? 7.284 -13.953 0.976 1.00 58.78 92 VAL A O 1
ATOM 679 N N . LEU A 1 93 ? 7.596 -12.421 2.593 1.00 57.75 93 LEU A N 1
ATOM 680 C CA . LEU A 1 93 ? 8.994 -12.122 2.309 1.00 57.75 93 LEU A CA 1
ATOM 681 C C . LEU A 1 93 ? 9.908 -13.137 3.022 1.00 57.75 93 LEU A C 1
ATOM 683 O O . LEU A 1 93 ? 9.908 -13.205 4.249 1.00 57.75 93 LEU A O 1
ATOM 687 N N . GLY A 1 94 ? 10.704 -13.892 2.260 1.00 56.44 94 GLY A N 1
ATOM 688 C CA . GLY A 1 94 ? 11.636 -14.901 2.794 1.00 56.44 94 GLY A CA 1
ATOM 689 C C . GLY A 1 94 ? 11.378 -16.338 2.331 1.00 56.44 94 GLY A C 1
ATOM 690 O O . GLY A 1 94 ? 12.040 -17.252 2.810 1.00 56.44 94 GLY A O 1
ATOM 691 N N . ARG A 1 95 ? 10.436 -16.548 1.403 1.00 65.62 95 ARG A N 1
ATOM 692 C CA . ARG A 1 95 ? 10.284 -17.821 0.683 1.00 65.62 95 ARG A CA 1
ATOM 693 C C . ARG A 1 95 ? 11.404 -17.964 -0.362 1.00 65.62 95 ARG A C 1
ATOM 695 O O . ARG A 1 95 ? 11.823 -16.969 -0.951 1.00 65.62 95 ARG A O 1
ATOM 702 N N . ASP A 1 96 ? 11.838 -19.196 -0.638 1.00 72.19 96 ASP A N 1
ATOM 703 C CA . ASP A 1 96 ? 12.910 -19.494 -1.612 1.00 72.19 96 ASP A CA 1
ATOM 704 C C . ASP A 1 96 ? 12.567 -19.075 -3.057 1.00 72.19 96 ASP A C 1
ATOM 706 O O . ASP A 1 96 ? 13.436 -19.014 -3.927 1.00 72.19 96 ASP A O 1
ATOM 710 N N . SER A 1 97 ? 11.291 -18.786 -3.329 1.00 84.00 97 SER A N 1
ATOM 711 C CA . SER A 1 97 ? 10.784 -18.345 -4.628 1.00 84.00 97 SER A CA 1
ATOM 712 C C . SER A 1 97 ? 9.673 -17.304 -4.479 1.00 84.00 97 SER A C 1
ATOM 714 O O . SER A 1 97 ? 9.016 -17.217 -3.440 1.00 84.00 97 SER A O 1
ATOM 716 N N . VAL A 1 98 ? 9.458 -16.521 -5.541 1.00 88.62 98 VAL A N 1
ATOM 717 C CA . VAL A 1 98 ? 8.336 -15.575 -5.656 1.00 88.62 98 VAL A CA 1
ATOM 718 C C . VAL A 1 98 ? 7.020 -16.357 -5.679 1.00 88.62 98 VAL A C 1
ATOM 720 O O . VAL A 1 98 ? 6.876 -17.294 -6.460 1.00 88.62 98 VAL A O 1
ATOM 723 N N . GLN A 1 99 ? 6.066 -15.972 -4.830 1.00 92.38 99 GLN A N 1
ATOM 724 C CA . GLN A 1 99 ? 4.762 -16.627 -4.675 1.00 92.38 99 GLN A CA 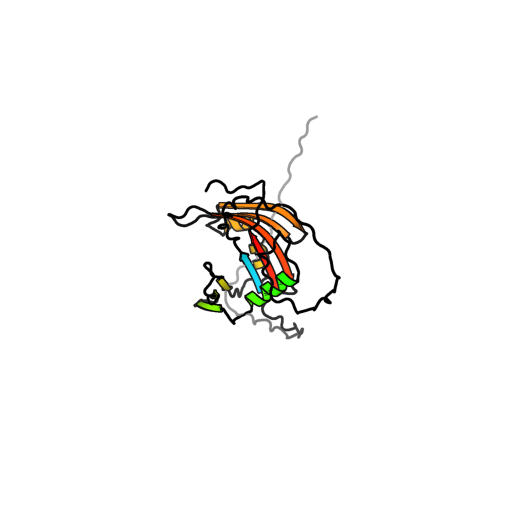1
ATOM 725 C C . GLN A 1 99 ? 3.631 -15.593 -4.626 1.00 92.38 99 GLN A C 1
ATOM 727 O O . GLN A 1 99 ? 3.741 -14.572 -3.944 1.00 92.38 99 GLN A O 1
ATOM 732 N N . VAL A 1 100 ? 2.525 -15.854 -5.318 1.00 95.00 100 VAL A N 1
ATOM 733 C CA . VAL A 1 100 ? 1.309 -15.048 -5.133 1.00 95.00 100 VAL A CA 1
ATOM 734 C C . VAL A 1 100 ? 0.791 -15.296 -3.706 1.00 95.00 100 VAL A C 1
ATOM 736 O O . VAL A 1 100 ? 0.718 -16.464 -3.319 1.00 95.00 100 VAL A O 1
ATOM 739 N N . PRO A 1 101 ? 0.478 -14.249 -2.915 1.00 94.69 101 PRO A N 1
ATOM 740 C CA . PRO A 1 101 ? -0.035 -14.426 -1.561 1.00 94.69 101 PRO A CA 1
ATOM 741 C C . PRO A 1 101 ? -1.297 -15.289 -1.514 1.00 94.69 101 PRO A C 1
ATOM 743 O O . PRO A 1 101 ? -2.206 -15.112 -2.327 1.00 94.69 101 PRO A O 1
ATOM 746 N N . ASP A 1 102 ? -1.347 -16.201 -0.548 1.00 93.88 102 ASP A N 1
ATOM 747 C CA . ASP A 1 102 ? -2.492 -17.079 -0.299 1.00 93.88 102 ASP A CA 1
ATOM 748 C C . ASP A 1 102 ? -3.374 -16.573 0.861 1.00 93.88 102 ASP A C 1
ATOM 750 O O . ASP A 1 102 ? -3.069 -15.583 1.532 1.00 93.88 102 ASP A O 1
ATOM 754 N N . ASP A 1 103 ? -4.488 -17.263 1.125 1.00 93.94 103 ASP A N 1
ATOM 755 C CA . ASP A 1 103 ? -5.422 -16.915 2.205 1.00 93.94 103 ASP A CA 1
ATOM 756 C C . ASP A 1 103 ? -4.754 -16.822 3.588 1.00 93.94 103 ASP A C 1
ATOM 758 O O . ASP A 1 103 ? -5.172 -16.020 4.431 1.00 93.94 103 ASP A O 1
ATOM 762 N N . GLN A 1 104 ? -3.733 -17.644 3.856 1.00 94.06 104 GLN A N 1
ATOM 763 C CA . GLN A 1 104 ? -3.027 -17.631 5.133 1.00 94.06 104 GLN A CA 1
ATOM 764 C C . GLN A 1 104 ? -2.145 -16.388 5.252 1.00 94.06 104 GLN A C 1
ATOM 766 O O . GLN A 1 104 ? -2.070 -15.803 6.338 1.00 94.06 104 GLN A O 1
ATOM 771 N N . ASP A 1 105 ? -1.529 -15.950 4.156 1.00 94.56 105 ASP A N 1
ATOM 772 C CA . ASP A 1 105 ? -0.771 -14.701 4.105 1.00 94.56 105 ASP A CA 1
ATOM 773 C C . ASP A 1 105 ? -1.679 -13.497 4.420 1.00 94.56 105 ASP A C 1
ATOM 775 O O . ASP A 1 105 ? -1.348 -12.688 5.291 1.00 94.56 105 ASP A O 1
ATOM 779 N N . PHE A 1 106 ? -2.871 -13.424 3.811 1.00 94.81 106 PHE A N 1
ATOM 780 C CA . PHE A 1 106 ? -3.852 -12.362 4.085 1.00 94.81 106 PHE A CA 1
ATOM 781 C C . PHE A 1 106 ? -4.333 -12.356 5.544 1.00 94.81 106 PHE A C 1
ATOM 783 O O . PHE A 1 106 ? -4.397 -11.296 6.176 1.00 94.81 106 PHE A O 1
ATOM 790 N N . ARG A 1 107 ? -4.636 -13.529 6.119 1.00 94.44 107 ARG A N 1
ATOM 791 C CA . ARG A 1 107 ? -5.026 -13.649 7.539 1.00 94.44 107 ARG A CA 1
ATOM 792 C C . ARG A 1 107 ? -3.899 -13.231 8.478 1.00 94.44 107 ARG A C 1
ATOM 794 O O . ARG A 1 107 ? -4.147 -12.523 9.453 1.00 94.44 107 ARG A O 1
ATOM 801 N N . SER A 1 108 ? -2.671 -13.648 8.175 1.00 94.00 108 SER A N 1
ATOM 802 C CA . SER A 1 108 ? -1.488 -13.313 8.974 1.00 94.00 108 SER A CA 1
ATOM 803 C C . SER A 1 108 ? -1.226 -11.808 8.950 1.00 94.00 108 SER A C 1
ATOM 805 O O . SER A 1 108 ? -0.997 -11.206 9.997 1.00 94.00 108 SER A O 1
ATOM 807 N N . PHE A 1 109 ? -1.346 -11.182 7.779 1.00 94.19 109 PHE A N 1
ATOM 808 C CA . PHE A 1 109 ? -1.194 -9.741 7.635 1.00 94.19 109 PHE A CA 1
ATOM 809 C C . PHE A 1 109 ? -2.273 -8.955 8.385 1.00 94.19 109 PHE A C 1
ATOM 811 O O . PHE A 1 109 ? -1.952 -8.029 9.130 1.00 94.19 109 PHE A O 1
ATOM 818 N N . ARG A 1 110 ? -3.545 -9.361 8.268 1.00 94.00 110 ARG A N 1
ATOM 819 C CA . ARG A 1 110 ? -4.640 -8.772 9.053 1.00 94.00 110 ARG A CA 1
ATOM 820 C C . ARG A 1 110 ? -4.346 -8.842 10.550 1.00 94.00 110 ARG A C 1
ATOM 822 O O . ARG A 1 110 ? -4.454 -7.831 11.242 1.00 94.00 110 ARG A O 1
ATOM 829 N N . SER A 1 111 ? -3.943 -10.019 11.031 1.00 94.19 111 SER A N 1
ATOM 830 C CA . SER A 1 111 ? -3.580 -10.222 12.433 1.00 94.19 111 SER A CA 1
ATOM 831 C C . SER A 1 111 ? -2.422 -9.312 12.856 1.00 94.19 111 SER A C 1
ATOM 833 O O . SER A 1 111 ? -2.486 -8.716 13.926 1.00 94.19 111 SER A O 1
ATOM 835 N N . GLU A 1 112 ? -1.408 -9.117 12.007 1.00 93.94 112 GLU A N 1
ATOM 836 C CA . GLU A 1 112 ? -0.289 -8.204 12.277 1.00 93.94 112 GLU A CA 1
ATOM 837 C C . GLU A 1 112 ? -0.730 -6.725 12.344 1.00 93.94 112 GLU A C 1
ATOM 839 O O . GLU A 1 112 ? -0.278 -5.973 13.219 1.00 93.94 112 GLU A O 1
ATOM 844 N N . CYS A 1 113 ? -1.656 -6.299 11.476 1.00 94.38 113 CYS A N 1
ATOM 845 C CA . CYS A 1 113 ? -2.262 -4.968 11.550 1.00 94.38 113 CYS A CA 1
ATOM 846 C C . CYS A 1 113 ? -3.021 -4.759 12.869 1.00 94.38 113 CYS A C 1
ATOM 848 O O . CYS A 1 113 ? -2.895 -3.701 13.490 1.00 94.38 113 CYS A O 1
ATOM 850 N N . GLU A 1 114 ? -3.772 -5.764 13.314 1.00 94.00 114 GLU A N 1
ATOM 851 C CA . GLU A 1 114 ? -4.608 -5.708 14.520 1.00 94.00 114 GLU A CA 1
ATOM 852 C C . GLU A 1 114 ? -3.815 -5.944 15.820 1.00 94.00 114 GLU A C 1
ATOM 854 O O . GLU A 1 114 ? -4.272 -5.555 16.890 1.00 94.00 114 GLU A O 1
ATOM 859 N N . ALA A 1 115 ? -2.610 -6.515 15.746 1.00 94.25 115 ALA A N 1
ATOM 860 C CA . ALA A 1 115 ? -1.791 -6.818 16.916 1.00 94.25 115 ALA A CA 1
ATOM 861 C C . ALA A 1 115 ? -1.280 -5.558 17.633 1.00 94.25 115 ALA A C 1
ATOM 863 O O . ALA A 1 115 ? -0.579 -4.734 17.049 1.00 94.25 115 ALA A O 1
ATOM 864 N N . GLU A 1 116 ? -1.542 -5.433 18.929 1.00 92.94 116 GLU A N 1
ATOM 865 C CA . GLU A 1 116 ? -0.955 -4.372 19.763 1.00 92.94 116 GLU A CA 1
ATOM 866 C C . GLU A 1 116 ? 0.357 -4.823 20.419 1.00 92.94 116 GLU A C 1
ATOM 868 O O . GLU A 1 116 ? 1.311 -4.054 20.527 1.00 92.94 116 GLU A O 1
ATOM 873 N N . ALA A 1 117 ? 0.435 -6.099 20.805 1.00 93.81 117 ALA A N 1
ATOM 874 C CA . ALA A 1 117 ? 1.628 -6.678 21.406 1.00 93.81 117 ALA A CA 1
ATOM 875 C C . ALA A 1 117 ? 2.822 -6.644 20.435 1.00 93.81 117 ALA A C 1
ATOM 877 O O . ALA A 1 117 ? 2.693 -6.962 19.252 1.00 93.81 117 ALA A O 1
ATOM 878 N N . GLY A 1 118 ? 3.999 -6.276 20.947 1.00 92.19 118 GLY A N 1
ATOM 879 C CA . GLY A 1 118 ? 5.222 -6.169 20.144 1.00 92.19 118 GLY A CA 1
ATOM 880 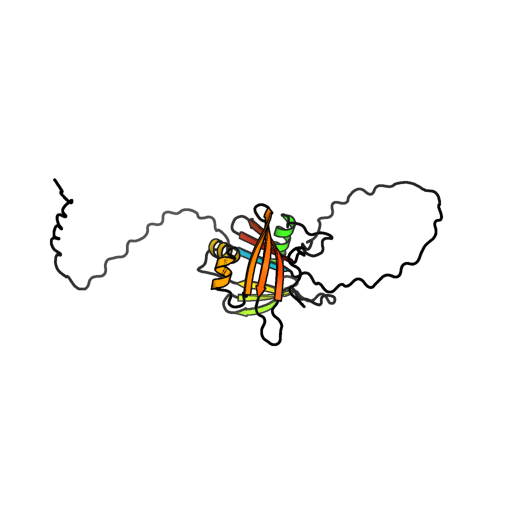C C . GLY A 1 118 ? 5.304 -4.914 19.266 1.00 92.19 118 GLY A C 1
ATOM 881 O O . GLY A 1 118 ? 6.209 -4.821 18.437 1.00 92.19 118 GLY A O 1
ATOM 882 N N . TRP A 1 119 ? 4.405 -3.943 19.446 1.00 95.12 119 TRP A N 1
ATOM 883 C CA . TRP A 1 119 ? 4.409 -2.661 18.742 1.00 95.12 119 TRP A CA 1
ATOM 884 C C . TRP A 1 119 ? 4.474 -1.497 19.733 1.00 95.12 119 TRP A C 1
ATOM 886 O O . TRP A 1 119 ? 3.658 -1.393 20.643 1.00 95.12 119 TRP A O 1
ATOM 896 N N . ASN A 1 120 ? 5.415 -0.580 19.526 1.00 95.19 120 ASN A N 1
ATOM 897 C CA . ASN A 1 120 ? 5.561 0.625 20.338 1.00 95.19 120 ASN A CA 1
ATOM 898 C C . ASN A 1 120 ? 4.861 1.797 19.647 1.00 95.19 120 ASN A C 1
ATOM 900 O O . ASN A 1 120 ? 5.229 2.143 18.525 1.00 95.19 120 ASN A O 1
ATOM 904 N N . LEU A 1 121 ? 3.879 2.419 20.304 1.00 96.38 121 LEU A N 1
ATOM 905 C CA . LEU A 1 121 ? 3.236 3.642 19.812 1.00 96.38 121 LEU A CA 1
ATOM 906 C C . LEU A 1 121 ? 4.236 4.806 19.870 1.00 96.38 121 LEU A C 1
ATOM 908 O O . LEU A 1 121 ? 4.700 5.168 20.949 1.00 96.38 121 LEU A O 1
ATOM 912 N N . THR A 1 122 ? 4.556 5.402 18.724 1.00 96.56 122 THR A N 1
ATOM 913 C CA . THR A 1 122 ? 5.533 6.501 18.613 1.00 96.56 122 THR A CA 1
ATOM 914 C C . THR A 1 122 ? 4.903 7.839 18.243 1.00 96.56 122 THR A C 1
ATOM 916 O O . THR A 1 122 ? 5.508 8.884 18.470 1.00 96.56 122 THR A O 1
ATOM 919 N N . TYR A 1 123 ? 3.682 7.834 17.705 1.00 97.69 123 TYR A N 1
ATOM 920 C CA . TYR A 1 123 ? 2.931 9.045 17.384 1.00 97.69 123 TYR A CA 1
ATOM 921 C C . TYR A 1 123 ? 1.431 8.801 17.521 1.00 97.69 123 TYR A C 1
ATOM 923 O O . TYR A 1 123 ? 0.935 7.764 17.088 1.00 97.69 123 TYR A O 1
ATOM 931 N N . SER A 1 124 ? 0.695 9.769 18.072 1.00 97.69 124 SER A N 1
ATOM 932 C CA . SER A 1 124 ? -0.769 9.757 18.062 1.00 97.69 124 SER A CA 1
ATOM 933 C C . SER A 1 124 ? -1.325 11.176 18.101 1.00 97.69 124 SER A C 1
ATOM 935 O O . SER A 1 124 ? -1.134 11.898 19.081 1.00 97.69 124 SER A O 1
ATOM 937 N N . LYS A 1 125 ? -1.986 11.604 17.023 1.00 97.38 125 LYS A N 1
ATOM 938 C CA . LYS A 1 125 ? -2.621 12.923 16.924 1.00 97.38 125 LYS A CA 1
ATOM 939 C C . LYS A 1 125 ? -3.669 12.933 15.814 1.00 97.38 125 LYS A C 1
ATOM 941 O O . LYS A 1 125 ? -3.448 12.366 14.752 1.00 97.38 125 LYS A O 1
ATOM 946 N N . ALA A 1 126 ? -4.783 13.632 16.047 1.00 95.69 126 ALA A N 1
ATOM 947 C CA . ALA A 1 126 ? -5.811 13.917 15.036 1.00 95.69 126 ALA A CA 1
ATOM 948 C C . ALA A 1 126 ? -6.319 12.674 14.268 1.00 95.69 126 ALA A C 1
ATOM 950 O O . ALA A 1 126 ? -6.458 12.706 13.051 1.00 95.69 126 ALA A O 1
ATOM 951 N N . GLY A 1 127 ? -6.573 11.566 14.976 1.00 94.00 127 GLY A N 1
ATOM 952 C CA . GLY A 1 127 ? -7.059 10.322 14.360 1.00 94.00 127 GLY A CA 1
ATOM 953 C C . GLY A 1 127 ? -5.997 9.533 13.584 1.00 94.00 127 GLY A C 1
ATOM 954 O O . GLY A 1 127 ? -6.333 8.536 12.951 1.00 94.00 127 GLY A O 1
ATOM 955 N N . VAL A 1 128 ? -4.728 9.953 13.639 1.00 97.25 128 VAL A N 1
ATOM 956 C CA . VAL A 1 128 ? -3.576 9.238 13.081 1.00 97.25 128 VAL A CA 1
ATOM 957 C C . VAL A 1 128 ? -2.709 8.712 14.214 1.00 97.25 128 VAL A C 1
ATOM 959 O O . VAL A 1 128 ? -2.326 9.458 15.118 1.00 97.25 128 VAL A O 1
ATOM 962 N N . SER A 1 129 ? -2.349 7.439 14.136 1.00 97.88 129 SER A N 1
ATOM 963 C CA . SER A 1 129 ? -1.459 6.784 15.086 1.00 97.88 129 SER A CA 1
ATOM 964 C C . SER A 1 129 ? -0.391 5.983 14.345 1.00 97.88 129 SER A C 1
ATOM 966 O O . SER A 1 129 ? -0.681 5.332 13.341 1.00 97.88 129 SER A O 1
ATOM 968 N N . VAL A 1 130 ? 0.850 6.036 14.831 1.00 97.69 130 VAL A N 1
ATOM 969 C CA . VAL A 1 130 ? 2.004 5.340 14.247 1.00 97.69 130 VAL A CA 1
ATOM 970 C C . VAL A 1 130 ? 2.665 4.483 15.312 1.00 97.69 130 VAL A C 1
ATOM 972 O O . VAL A 1 130 ? 2.948 4.955 16.414 1.00 97.69 130 VAL A O 1
ATOM 975 N N . TRP A 1 131 ? 2.941 3.233 14.957 1.00 96.75 131 TRP A N 1
ATOM 976 C CA . TRP A 1 131 ? 3.674 2.281 15.769 1.00 96.75 131 TRP A CA 1
ATOM 977 C C . TRP A 1 131 ? 4.926 1.807 15.042 1.00 96.75 131 TRP A C 1
ATOM 979 O O . TRP A 1 131 ? 4.933 1.616 13.824 1.00 96.75 131 TRP A O 1
ATOM 989 N N . VAL A 1 132 ? 5.970 1.548 15.817 1.00 94.75 132 VAL A N 1
ATOM 990 C CA . VAL A 1 132 ? 7.213 0.925 15.366 1.00 94.75 132 VAL A CA 1
ATOM 991 C C . VAL A 1 132 ? 7.319 -0.429 16.049 1.00 94.75 132 VAL A C 1
ATOM 993 O O . VAL A 1 132 ? 7.107 -0.525 17.259 1.00 94.75 132 VAL A O 1
ATOM 996 N N . GLN A 1 133 ? 7.612 -1.485 15.292 1.00 91.88 133 GLN A N 1
ATOM 997 C CA . GLN A 1 133 ? 7.766 -2.818 15.870 1.00 91.88 133 GLN A CA 1
ATOM 998 C C . GLN A 1 133 ? 8.874 -2.798 16.932 1.00 91.88 133 GLN A C 1
ATOM 1000 O O . GLN A 1 133 ? 9.980 -2.316 16.672 1.00 91.88 133 GLN A O 1
ATOM 1005 N N . ALA A 1 134 ? 8.566 -3.307 18.126 1.00 85.44 134 ALA A N 1
ATOM 1006 C CA . ALA A 1 134 ? 9.522 -3.422 19.215 1.00 85.44 134 ALA A CA 1
ATOM 1007 C C . ALA A 1 134 ? 10.713 -4.268 18.745 1.00 85.44 134 ALA A C 1
ATOM 1009 O O . ALA A 1 134 ? 10.546 -5.370 18.220 1.00 85.44 134 ALA A O 1
ATOM 1010 N N . VAL A 1 135 ? 11.910 -3.694 18.854 1.00 70.81 135 VAL A N 1
ATOM 1011 C CA . VAL A 1 135 ? 13.124 -4.199 18.207 1.00 70.81 135 VAL A CA 1
ATOM 1012 C C . VAL A 1 135 ? 13.472 -5.594 18.723 1.00 70.81 135 VAL A C 1
ATOM 1014 O O . VAL A 1 135 ? 13.691 -5.781 19.917 1.00 70.81 135 VAL A O 1
ATOM 1017 N N . GLN A 1 136 ? 13.578 -6.559 17.809 1.00 62.78 136 GLN A N 1
ATOM 1018 C CA . GLN A 1 136 ? 14.386 -7.759 18.021 1.00 62.78 136 GLN A CA 1
ATOM 1019 C C . GLN A 1 136 ? 15.843 -7.359 17.751 1.00 62.78 136 GLN A C 1
ATOM 1021 O O . GLN A 1 136 ? 16.108 -6.708 16.739 1.00 62.78 136 GLN A O 1
ATOM 1026 N N . MET A 1 137 ? 16.763 -7.666 18.675 1.00 57.44 137 MET A N 1
ATOM 1027 C CA . MET A 1 137 ? 18.159 -7.176 18.689 1.00 57.44 137 MET A CA 1
ATOM 1028 C C . MET A 1 137 ? 18.980 -7.472 17.412 1.00 57.44 137 MET A C 1
ATOM 1030 O O . MET A 1 137 ? 20.100 -6.989 17.286 1.00 57.44 137 MET A O 1
ATOM 1034 N N . ASP A 1 138 ? 18.441 -8.234 16.463 1.00 68.50 138 ASP A N 1
ATOM 1035 C CA . ASP A 1 138 ? 19.086 -8.710 15.240 1.00 68.50 138 ASP A CA 1
ATOM 1036 C C . ASP A 1 138 ? 18.596 -8.032 13.942 1.00 68.50 138 ASP A C 1
ATOM 1038 O O . ASP A 1 138 ? 19.134 -8.315 12.869 1.00 68.50 138 ASP A O 1
ATOM 1042 N N . ARG A 1 139 ? 17.605 -7.126 13.993 1.00 67.06 139 ARG A N 1
ATOM 1043 C CA . ARG A 1 139 ? 17.052 -6.476 12.787 1.00 67.06 139 ARG A CA 1
ATOM 1044 C C . ARG A 1 139 ? 17.552 -5.050 12.588 1.00 67.06 139 ARG A C 1
ATOM 1046 O O . ARG A 1 139 ? 17.373 -4.186 13.439 1.00 67.06 139 ARG A O 1
ATOM 1053 N N . THR A 1 140 ? 18.083 -4.784 11.396 1.00 75.62 140 THR A N 1
ATOM 1054 C CA . THR A 1 140 ? 18.548 -3.451 10.971 1.00 75.62 140 THR A CA 1
ATOM 1055 C C . THR A 1 140 ? 17.436 -2.555 10.418 1.00 75.62 140 THR A C 1
ATOM 1057 O O . THR A 1 140 ? 17.626 -1.347 10.308 1.00 75.62 140 THR A O 1
ATOM 1060 N N . LEU A 1 141 ? 16.274 -3.124 10.073 1.00 85.06 141 LEU A N 1
ATOM 1061 C CA . LEU A 1 141 ? 15.120 -2.400 9.535 1.00 85.06 141 LEU A CA 1
ATOM 1062 C C . LEU A 1 141 ? 13.893 -2.604 10.425 1.00 85.06 141 LEU A C 1
ATOM 1064 O O . LEU A 1 141 ? 13.498 -3.735 10.715 1.00 85.06 141 LEU A O 1
ATOM 1068 N N . HIS A 1 142 ? 13.267 -1.498 10.823 1.00 88.56 142 HIS A N 1
ATOM 1069 C CA . HIS A 1 142 ? 12.043 -1.521 11.615 1.00 88.56 142 HIS A CA 1
ATOM 1070 C C . HIS A 1 142 ? 10.807 -1.656 10.727 1.00 88.56 142 HIS A C 1
ATOM 1072 O O . HIS A 1 142 ? 10.679 -0.966 9.715 1.00 88.56 142 HIS A O 1
ATOM 1078 N N . LYS A 1 143 ? 9.850 -2.489 11.150 1.00 91.50 143 LYS A N 1
ATOM 1079 C CA . LYS A 1 143 ? 8.494 -2.440 10.602 1.00 91.50 143 LYS A CA 1
ATOM 1080 C C . LYS A 1 143 ? 7.745 -1.247 11.194 1.00 91.50 143 LYS A C 1
ATOM 1082 O O . LYS A 1 143 ? 7.824 -0.994 12.398 1.00 91.50 143 LYS A O 1
ATOM 1087 N N . ILE A 1 144 ? 6.997 -0.551 10.344 1.00 94.62 144 ILE A N 1
ATOM 1088 C CA . ILE A 1 144 ? 6.181 0.610 10.707 1.00 94.62 144 ILE A CA 1
ATOM 1089 C C . ILE A 1 144 ? 4.718 0.275 10.430 1.00 94.62 144 ILE A C 1
ATOM 1091 O O . ILE A 1 144 ? 4.392 -0.249 9.366 1.00 94.62 144 ILE A O 1
ATOM 1095 N N . LYS A 1 145 ? 3.838 0.602 11.375 1.00 96.06 145 LYS A N 1
ATOM 1096 C CA . LYS A 1 145 ? 2.388 0.485 11.233 1.00 96.06 145 LYS A CA 1
ATOM 1097 C C . LYS A 1 145 ? 1.749 1.852 11.430 1.00 96.06 145 LYS A C 1
ATOM 1099 O O . LYS A 1 145 ? 2.060 2.539 12.396 1.00 96.06 145 LYS A O 1
ATOM 1104 N N . CYS A 1 146 ? 0.840 2.232 10.539 1.00 96.94 146 CYS A N 1
ATOM 1105 C CA . CYS A 1 146 ? 0.064 3.464 10.639 1.00 96.94 146 CYS A CA 1
ATOM 1106 C C . CYS A 1 146 ? -1.430 3.125 10.624 1.00 96.94 146 CYS A C 1
ATOM 1108 O O . CYS A 1 146 ? -1.868 2.315 9.808 1.00 96.94 146 CYS A O 1
ATOM 1110 N N . ARG A 1 147 ? -2.207 3.742 11.518 1.00 96.69 147 ARG A N 1
ATOM 1111 C CA . ARG A 1 147 ? -3.674 3.682 11.535 1.00 96.69 147 ARG A CA 1
ATOM 1112 C C . ARG A 1 147 ? -4.212 5.095 11.389 1.00 96.69 147 ARG A C 1
ATOM 1114 O O . ARG A 1 147 ? -3.786 5.990 12.114 1.00 96.69 147 ARG A O 1
ATOM 1121 N N . MET A 1 148 ? -5.160 5.265 10.478 1.00 96.62 148 MET A N 1
ATOM 1122 C CA . MET A 1 148 ? -5.846 6.527 10.229 1.00 96.62 148 MET A CA 1
ATOM 1123 C C . MET A 1 148 ? -7.355 6.309 10.309 1.00 96.62 148 MET A C 1
ATOM 1125 O O . MET A 1 148 ? -7.871 5.333 9.767 1.00 96.62 148 MET A O 1
ATOM 1129 N N . GLU A 1 149 ? -8.053 7.210 10.991 1.00 95.56 149 GLU A N 1
ATOM 1130 C CA . GLU A 1 149 ? -9.512 7.225 11.061 1.00 95.56 149 GLU A CA 1
ATOM 1131 C C . GLU A 1 149 ? -10.092 8.199 10.031 1.00 95.56 149 GLU A C 1
ATOM 1133 O O . GLU A 1 149 ? -10.011 9.416 10.194 1.00 95.56 149 GLU A O 1
ATOM 1138 N N . CYS A 1 150 ? -10.717 7.660 8.984 1.00 94.25 150 CYS A N 1
ATOM 1139 C CA . CYS A 1 150 ? -11.414 8.436 7.960 1.00 94.25 150 CYS A CA 1
ATOM 1140 C C . CYS A 1 150 ? -12.925 8.394 8.231 1.00 94.25 150 CYS A C 1
ATOM 1142 O O . CYS A 1 150 ? -13.567 7.387 7.953 1.00 94.25 150 CYS A O 1
ATOM 1144 N N . ARG A 1 151 ? -13.497 9.460 8.808 1.00 93.12 151 ARG A N 1
ATOM 1145 C CA . ARG A 1 151 ? -14.913 9.475 9.239 1.00 93.12 151 ARG A CA 1
ATOM 1146 C C . ARG A 1 151 ? -15.905 9.669 8.094 1.00 93.12 151 ARG A C 1
ATOM 1148 O O . ARG A 1 151 ? -16.975 9.074 8.117 1.00 93.12 151 ARG A O 1
ATOM 1155 N N . ASP A 1 152 ? -15.515 10.455 7.096 1.00 95.06 152 ASP A N 1
ATOM 1156 C CA . ASP A 1 152 ? -16.407 10.912 6.022 1.00 95.06 152 ASP A CA 1
ATOM 1157 C C . ASP A 1 152 ? -16.076 10.272 4.664 1.00 95.06 152 ASP A C 1
ATOM 1159 O O . ASP A 1 152 ? -16.530 10.731 3.618 1.00 95.06 152 ASP A O 1
ATOM 1163 N N . VAL A 1 153 ? -15.251 9.220 4.668 1.00 95.44 153 VAL A N 1
ATOM 1164 C CA . VAL A 1 153 ? -14.824 8.509 3.459 1.00 95.44 153 VAL A CA 1
ATOM 1165 C C . VAL A 1 153 ? -15.146 7.023 3.623 1.00 95.44 153 VAL A C 1
ATOM 1167 O O . VAL A 1 153 ? -14.635 6.400 4.557 1.00 95.44 153 VAL A O 1
ATOM 1170 N N . PRO A 1 154 ? -15.972 6.435 2.741 1.00 95.06 154 PRO A N 1
ATOM 1171 C CA . PRO A 1 154 ? -16.263 5.011 2.791 1.00 95.06 154 PRO A CA 1
ATOM 1172 C C . PRO A 1 154 ? -15.027 4.175 2.428 1.00 95.06 154 PRO A C 1
ATOM 1174 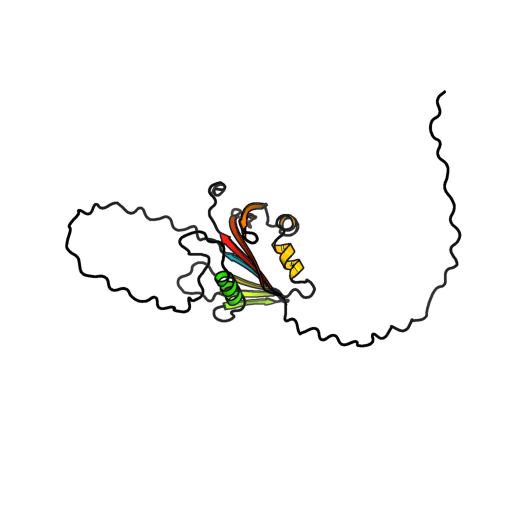O O . PRO A 1 154 ? -14.141 4.619 1.692 1.00 95.06 154 PRO A O 1
ATOM 1177 N N . ALA A 1 155 ? -14.962 2.946 2.947 1.00 95.56 155 ALA A N 1
ATOM 1178 C CA . ALA A 1 155 ? -13.812 2.057 2.762 1.00 95.56 155 ALA A CA 1
ATOM 1179 C C . ALA A 1 155 ? -13.569 1.725 1.280 1.00 95.56 155 ALA A C 1
ATOM 1181 O O . ALA A 1 155 ? -12.426 1.662 0.839 1.00 95.56 155 ALA A O 1
ATOM 1182 N N . GLU A 1 156 ? -14.648 1.593 0.512 1.00 95.19 156 GLU A N 1
ATOM 1183 C CA . GLU A 1 156 ? -14.662 1.364 -0.930 1.00 95.19 156 GLU A CA 1
ATOM 1184 C C . GLU A 1 156 ? -13.910 2.477 -1.673 1.00 95.19 156 GLU A C 1
ATOM 1186 O O . GLU A 1 156 ? -13.038 2.206 -2.491 1.00 95.19 156 GLU A O 1
ATOM 1191 N N . THR A 1 157 ? -14.157 3.742 -1.316 1.00 96.69 157 THR A N 1
ATOM 1192 C CA . THR A 1 157 ? -13.465 4.880 -1.936 1.00 96.69 157 THR A CA 1
ATOM 1193 C C . THR A 1 157 ? -11.972 4.870 -1.632 1.00 96.69 157 THR A C 1
ATOM 1195 O O . THR A 1 157 ? -11.163 5.142 -2.517 1.00 96.69 157 THR A O 1
ATOM 1198 N N . LEU A 1 158 ? -11.574 4.539 -0.400 1.00 95.88 158 LEU A N 1
ATOM 1199 C CA . LEU A 1 158 ? -10.153 4.426 -0.067 1.00 95.88 158 LEU A CA 1
ATOM 1200 C C . LEU A 1 158 ? -9.497 3.253 -0.813 1.00 95.88 158 LEU A C 1
ATOM 1202 O O . LEU A 1 158 ? -8.357 3.367 -1.263 1.00 95.88 158 LEU A O 1
ATOM 1206 N N . TYR A 1 159 ? -10.219 2.145 -0.970 1.00 96.25 159 TYR A N 1
ATOM 1207 C CA . TYR A 1 159 ? -9.770 0.990 -1.736 1.00 96.25 159 TYR A CA 1
ATOM 1208 C C . TYR A 1 159 ? -9.534 1.331 -3.215 1.00 96.25 159 TYR A C 1
ATOM 1210 O O . TYR A 1 159 ? -8.474 0.982 -3.746 1.00 96.25 159 TYR A O 1
ATOM 1218 N N . ASP A 1 160 ? -10.452 2.074 -3.839 1.00 96.25 160 ASP A N 1
ATOM 1219 C CA . ASP A 1 160 ? -10.329 2.554 -5.221 1.00 96.25 160 ASP A CA 1
ATOM 1220 C C . ASP A 1 160 ? -9.127 3.495 -5.381 1.00 96.25 160 ASP A C 1
ATOM 1222 O O . ASP A 1 160 ? -8.292 3.299 -6.265 1.00 96.25 160 ASP A O 1
ATOM 1226 N N . VAL A 1 161 ? -8.968 4.467 -4.472 1.00 96.56 161 VAL A N 1
ATOM 1227 C CA . VAL A 1 161 ? -7.833 5.411 -4.479 1.00 96.56 161 VAL A CA 1
ATOM 1228 C C . VAL A 1 161 ? -6.486 4.688 -4.375 1.00 96.56 161 VAL A C 1
ATOM 1230 O O . VAL A 1 161 ? -5.511 5.104 -5.005 1.00 96.56 161 VAL A O 1
ATOM 1233 N N . LEU A 1 162 ? -6.401 3.612 -3.586 1.00 95.12 162 LEU A N 1
ATOM 1234 C CA . LEU A 1 162 ? -5.172 2.827 -3.451 1.00 95.12 162 LEU A CA 1
ATOM 1235 C C . LEU A 1 162 ? -4.889 1.936 -4.672 1.00 95.12 162 LEU A C 1
ATOM 1237 O O . LEU A 1 162 ? -3.716 1.645 -4.933 1.00 95.12 162 LEU A O 1
ATOM 1241 N N . HIS A 1 163 ? -5.917 1.518 -5.415 1.00 94.25 163 HIS A N 1
ATOM 1242 C CA . HIS A 1 163 ? -5.774 0.720 -6.638 1.00 94.25 163 HIS A CA 1
ATOM 1243 C C . HIS A 1 163 ? -5.425 1.556 -7.866 1.00 94.25 163 HIS A C 1
ATOM 1245 O O . HIS A 1 163 ? -4.650 1.095 -8.703 1.00 94.25 163 HIS A O 1
ATOM 1251 N N . ASP A 1 164 ? -5.960 2.771 -7.963 1.00 95.44 164 ASP A N 1
ATOM 1252 C CA . ASP A 1 164 ? -5.842 3.603 -9.155 1.00 95.44 164 ASP A CA 1
ATOM 1253 C C . ASP A 1 164 ? -4.436 4.219 -9.298 1.00 95.44 164 ASP A C 1
ATOM 1255 O O . ASP A 1 164 ? -4.088 5.249 -8.706 1.00 95.44 164 ASP A O 1
ATOM 1259 N N . ILE A 1 165 ? -3.605 3.562 -10.111 1.00 93.81 165 ILE A N 1
ATOM 1260 C CA . ILE A 1 165 ? -2.230 3.987 -10.402 1.00 93.81 165 ILE A CA 1
ATOM 1261 C C . ILE A 1 165 ? -2.168 5.298 -11.198 1.00 93.81 165 ILE A C 1
ATOM 1263 O O . ILE A 1 165 ? -1.213 6.062 -11.045 1.00 93.81 165 ILE A O 1
ATOM 1267 N N . GLU A 1 166 ? -3.185 5.601 -12.009 1.00 93.62 166 GLU A N 1
ATOM 1268 C CA . GLU A 1 166 ? -3.236 6.837 -12.791 1.00 93.62 166 GLU A CA 1
ATOM 1269 C C . GLU A 1 166 ? -3.658 8.009 -11.907 1.00 93.62 166 GLU A C 1
ATOM 1271 O O . GLU A 1 166 ? -3.070 9.093 -11.970 1.00 93.62 166 GLU A O 1
ATOM 1276 N N . TYR A 1 167 ? -4.617 7.787 -11.008 1.00 96.56 167 TYR A N 1
ATOM 1277 C CA . TYR A 1 167 ? -5.004 8.778 -10.013 1.00 96.56 167 TYR A CA 1
ATOM 1278 C C . TYR A 1 167 ? -3.886 9.061 -9.008 1.00 96.56 167 TYR A C 1
ATOM 1280 O O . TYR A 1 167 ? -3.753 10.204 -8.568 1.00 96.56 167 TYR A O 1
ATOM 1288 N N . ARG A 1 168 ? -3.019 8.083 -8.703 1.00 95.56 168 ARG A N 1
ATOM 1289 C CA . ARG A 1 168 ? -1.848 8.290 -7.832 1.00 95.56 168 ARG A CA 1
ATOM 1290 C C . ARG A 1 168 ? -0.959 9.442 -8.299 1.00 95.56 168 ARG A C 1
ATOM 1292 O O . ARG A 1 168 ? -0.526 10.236 -7.469 1.00 95.56 168 ARG A O 1
ATOM 1299 N N . LYS A 1 169 ? -0.778 9.609 -9.615 1.00 93.31 169 LYS A N 1
ATOM 1300 C CA . LYS A 1 169 ? -0.006 10.718 -10.211 1.00 93.31 169 LYS A CA 1
ATOM 1301 C C . LYS A 1 169 ? -0.613 12.101 -9.932 1.00 93.31 169 LYS A C 1
ATOM 1303 O O . LYS A 1 169 ? 0.078 13.104 -10.077 1.00 93.31 169 LYS A O 1
ATOM 1308 N N . LYS A 1 170 ? -1.898 12.177 -9.559 1.00 96.19 170 LYS A N 1
ATOM 1309 C CA . LYS A 1 170 ? -2.581 13.444 -9.255 1.00 96.19 170 LYS A CA 1
ATOM 1310 C C . LYS A 1 170 ? -2.353 13.914 -7.823 1.00 96.19 170 LYS A C 1
ATOM 1312 O O . LYS A 1 170 ? -2.286 15.120 -7.606 1.00 96.19 170 LYS A O 1
ATOM 1317 N N . TRP A 1 171 ? -2.283 12.996 -6.857 1.00 95.62 171 TRP A N 1
ATOM 1318 C CA . TRP A 1 171 ? -2.257 13.354 -5.434 1.00 95.62 171 TRP A CA 1
ATOM 1319 C C . TRP A 1 171 ? -0.923 13.066 -4.740 1.00 95.62 171 TRP A C 1
ATOM 1321 O O . TRP A 1 171 ? -0.577 13.780 -3.799 1.00 95.62 171 TRP A O 1
ATOM 1331 N N . ASP A 1 172 ? -0.151 12.074 -5.192 1.00 95.88 172 ASP A N 1
ATOM 1332 C CA . ASP A 1 172 ? 1.178 11.806 -4.646 1.00 95.88 172 ASP A CA 1
ATOM 1333 C C . ASP A 1 172 ? 2.226 12.657 -5.372 1.00 95.88 172 ASP A C 1
ATOM 1335 O O . ASP A 1 172 ? 2.669 12.355 -6.482 1.00 95.88 172 ASP A O 1
ATOM 1339 N N . SER A 1 173 ? 2.638 13.744 -4.722 1.00 96.56 173 SER A N 1
ATOM 1340 C CA . SER A 1 173 ? 3.617 14.695 -5.254 1.00 96.56 173 SER A CA 1
ATOM 1341 C C . SER A 1 173 ? 5.035 14.128 -5.393 1.00 96.56 173 SER A C 1
ATOM 1343 O O . SER A 1 173 ? 5.881 14.752 -6.046 1.00 96.56 173 SER A O 1
ATOM 1345 N N . ASN A 1 174 ? 5.311 12.965 -4.793 1.00 96.38 174 ASN A N 1
ATOM 1346 C CA . ASN A 1 174 ? 6.611 12.314 -4.878 1.00 96.38 174 ASN A CA 1
ATOM 1347 C C . ASN A 1 174 ? 6.704 11.344 -6.054 1.00 96.38 174 ASN A C 1
ATOM 1349 O O . ASN A 1 174 ? 7.825 10.991 -6.414 1.00 96.38 174 ASN A O 1
ATOM 1353 N N . VAL A 1 175 ? 5.591 10.936 -6.669 1.00 95.62 175 VAL A N 1
ATOM 1354 C CA . VAL A 1 175 ? 5.618 10.031 -7.825 1.00 95.62 175 VAL A CA 1
ATOM 1355 C C . VAL A 1 175 ? 6.439 10.621 -8.966 1.00 95.62 175 VAL A C 1
ATOM 1357 O O . VAL A 1 175 ? 6.283 11.783 -9.349 1.00 95.62 175 VAL A O 1
ATOM 1360 N N . ILE A 1 176 ? 7.324 9.792 -9.518 1.00 95.50 176 ILE A N 1
ATOM 1361 C CA . ILE A 1 176 ? 8.016 10.058 -10.779 1.00 95.50 176 ILE A CA 1
ATOM 1362 C C . ILE A 1 176 ? 7.325 9.263 -11.883 1.00 95.50 176 ILE A C 1
ATOM 1364 O O . ILE A 1 176 ? 6.832 9.856 -12.838 1.00 95.50 176 ILE A O 1
ATOM 1368 N N . GLU A 1 177 ? 7.245 7.941 -11.731 1.00 94.75 177 GLU A N 1
ATOM 1369 C CA . GLU A 1 177 ? 6.633 7.049 -12.711 1.00 94.75 177 GLU A CA 1
ATOM 1370 C C . GLU A 1 177 ? 5.990 5.837 -12.026 1.00 94.75 177 GLU A C 1
ATOM 1372 O O . GLU A 1 177 ? 6.471 5.343 -11.005 1.00 94.75 177 GLU A O 1
ATOM 1377 N N . THR A 1 178 ? 4.875 5.359 -12.577 1.00 95.00 178 THR A N 1
ATOM 1378 C CA . THR A 1 178 ? 4.225 4.125 -12.134 1.00 95.00 178 THR A CA 1
ATOM 1379 C C . THR A 1 178 ? 3.395 3.526 -13.264 1.00 95.00 178 THR A C 1
ATOM 1381 O O . THR A 1 178 ? 2.735 4.267 -13.998 1.00 95.00 178 THR A O 1
ATOM 1384 N N . PHE A 1 179 ? 3.470 2.204 -13.421 1.00 94.69 179 PHE A N 1
ATOM 1385 C CA . PHE A 1 179 ? 2.707 1.432 -14.402 1.00 94.69 179 PHE A CA 1
ATOM 1386 C C . PHE A 1 179 ? 2.661 -0.051 -14.012 1.00 94.69 179 PHE A C 1
ATOM 1388 O O . PHE A 1 179 ? 3.579 -0.565 -13.364 1.00 94.69 179 PHE A O 1
ATOM 1395 N N . ASP A 1 180 ? 1.609 -0.748 -14.436 1.00 94.12 180 ASP A N 1
ATOM 1396 C CA . ASP A 1 180 ? 1.517 -2.201 -14.296 1.00 94.12 180 ASP A CA 1
ATOM 1397 C C . ASP A 1 180 ? 2.364 -2.888 -15.380 1.00 94.12 180 ASP A C 1
ATOM 1399 O O . ASP A 1 180 ? 2.329 -2.511 -16.552 1.00 94.12 180 ASP A O 1
ATOM 1403 N N . ILE A 1 181 ? 3.138 -3.901 -14.990 1.00 95.06 181 ILE A N 1
ATOM 1404 C CA . ILE A 1 181 ? 4.010 -4.674 -15.886 1.00 95.06 181 ILE A CA 1
ATOM 1405 C C . ILE A 1 181 ? 3.263 -5.897 -16.421 1.00 95.06 181 ILE A C 1
ATOM 1407 O O . ILE A 1 181 ? 3.278 -6.167 -17.621 1.00 95.06 181 ILE A O 1
ATOM 1411 N N . ALA A 1 182 ? 2.630 -6.665 -15.531 1.00 94.31 182 ALA A N 1
ATOM 1412 C CA . ALA A 1 182 ? 1.910 -7.881 -15.889 1.00 94.31 182 ALA A CA 1
ATOM 1413 C C . ALA A 1 182 ? 0.864 -8.241 -14.833 1.00 94.31 182 ALA A C 1
ATOM 1415 O O . ALA A 1 182 ? 1.056 -8.001 -13.643 1.00 94.31 182 ALA A O 1
ATOM 1416 N N . ARG A 1 183 ? -0.215 -8.901 -15.260 1.00 96.44 183 ARG A N 1
ATOM 1417 C CA . ARG A 1 183 ? -1.220 -9.473 -14.359 1.00 96.44 183 ARG A CA 1
ATOM 1418 C C . ARG A 1 183 ? -0.977 -10.972 -14.184 1.00 96.44 183 ARG A C 1
ATOM 1420 O O . ARG A 1 183 ? -0.880 -11.688 -15.176 1.00 96.44 183 ARG A O 1
ATOM 1427 N N . LEU A 1 184 ? -0.875 -11.430 -12.936 1.00 96.38 184 LEU A N 1
ATOM 1428 C CA . LEU A 1 184 ? -0.590 -12.828 -12.585 1.00 96.38 184 LEU A CA 1
ATOM 1429 C C . LEU A 1 184 ? -1.873 -13.632 -12.354 1.00 96.38 184 LEU A C 1
ATOM 1431 O O . LEU A 1 184 ? -1.994 -14.762 -12.817 1.00 96.38 184 LEU A O 1
ATOM 1435 N N . THR A 1 185 ? -2.835 -13.042 -11.644 1.00 96.94 185 THR A N 1
ATOM 1436 C CA . THR A 1 185 ? -4.155 -13.629 -11.372 1.00 96.94 185 THR A CA 1
ATOM 1437 C C . THR A 1 185 ? -5.234 -12.553 -11.492 1.00 96.94 185 THR A C 1
ATOM 1439 O O . THR A 1 185 ? -4.956 -11.397 -11.810 1.00 96.94 185 THR A O 1
ATOM 1442 N N . VAL A 1 186 ? -6.492 -12.903 -11.216 1.00 96.56 186 VAL A N 1
ATOM 1443 C CA . VAL A 1 186 ? -7.584 -11.916 -11.130 1.00 96.56 186 VAL A CA 1
ATOM 1444 C C . VAL A 1 186 ? -7.361 -10.868 -10.032 1.00 96.56 186 VAL A C 1
ATOM 1446 O O . VAL A 1 186 ? -7.935 -9.785 -10.110 1.00 96.56 186 VAL A O 1
ATOM 1449 N N . ASN A 1 187 ? -6.530 -11.182 -9.036 1.00 97.31 187 ASN A N 1
ATOM 1450 C CA . ASN A 1 187 ? -6.307 -10.383 -7.837 1.00 97.31 187 ASN A CA 1
ATOM 1451 C C . ASN A 1 187 ? -4.818 -10.216 -7.475 1.00 97.31 187 ASN A C 1
ATOM 1453 O O . ASN A 1 187 ? -4.480 -10.018 -6.305 1.00 97.31 187 ASN A O 1
ATOM 1457 N N . ALA A 1 188 ? -3.924 -10.356 -8.456 1.00 97.94 188 ALA A N 1
ATOM 1458 C CA . ALA A 1 188 ? -2.497 -10.136 -8.280 1.00 97.94 188 ALA A CA 1
ATOM 1459 C C . ALA A 1 188 ? -1.834 -9.648 -9.571 1.00 97.94 188 ALA A C 1
ATOM 1461 O O . ALA A 1 188 ? -2.059 -10.200 -10.654 1.00 97.94 188 ALA A O 1
ATOM 1462 N N . ASP A 1 189 ? -0.968 -8.651 -9.437 1.00 97.19 189 ASP A N 1
ATOM 1463 C CA . ASP A 1 189 ? -0.185 -8.053 -10.511 1.00 97.19 189 ASP A CA 1
ATOM 1464 C C . ASP A 1 189 ? 1.276 -7.830 -10.095 1.00 97.19 189 ASP A C 1
ATOM 1466 O O . ASP A 1 189 ? 1.668 -8.005 -8.938 1.00 97.19 189 ASP A O 1
ATOM 1470 N N . VAL A 1 190 ? 2.100 -7.501 -11.086 1.00 96.44 190 VAL A N 1
ATOM 1471 C CA . VAL A 1 190 ? 3.458 -6.992 -10.915 1.00 96.44 190 VAL A CA 1
ATOM 1472 C C . VAL A 1 190 ? 3.492 -5.588 -11.496 1.00 96.44 190 VAL A C 1
ATOM 1474 O O . VAL A 1 190 ? 3.101 -5.401 -12.648 1.00 96.44 190 VAL A O 1
ATOM 1477 N N . GLY A 1 191 ? 3.978 -4.616 -10.728 1.00 95.12 191 GLY A N 1
ATOM 1478 C CA . GLY A 1 191 ? 4.006 -3.206 -11.119 1.00 95.12 191 GLY A CA 1
ATOM 1479 C C . GLY A 1 191 ? 5.329 -2.517 -10.798 1.00 95.12 191 GLY A C 1
ATOM 1480 O O . GLY A 1 191 ? 6.092 -2.964 -9.937 1.00 95.12 191 GLY A O 1
ATOM 1481 N N . TYR A 1 192 ? 5.591 -1.422 -11.510 1.00 95.31 192 TYR A N 1
ATOM 1482 C CA . TYR A 1 192 ? 6.715 -0.518 -11.288 1.00 95.31 192 TYR A CA 1
ATOM 1483 C C . TYR A 1 192 ? 6.256 0.759 -10.577 1.00 95.31 192 TYR A C 1
ATOM 1485 O O .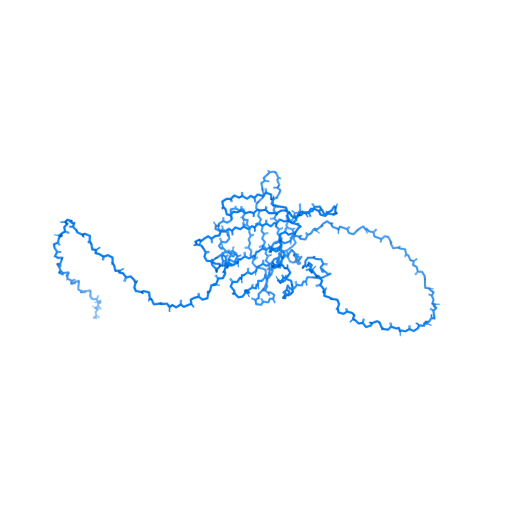 TYR A 1 192 ? 5.176 1.299 -10.853 1.00 95.31 192 TYR A O 1
ATOM 1493 N N . TYR A 1 193 ? 7.092 1.262 -9.671 1.00 95.06 193 TYR A N 1
ATOM 1494 C CA . TYR A 1 193 ? 6.868 2.520 -8.967 1.00 95.06 193 TYR A CA 1
ATOM 1495 C C . TYR A 1 193 ? 8.193 3.215 -8.649 1.00 95.06 193 TYR A C 1
ATOM 1497 O O . TYR A 1 193 ? 9.058 2.620 -8.007 1.00 95.06 193 TYR A O 1
ATOM 1505 N N . SER A 1 194 ? 8.332 4.485 -9.028 1.00 95.62 194 SER A N 1
ATOM 1506 C CA . SER A 1 194 ? 9.480 5.328 -8.692 1.00 95.62 194 SER A CA 1
ATOM 1507 C C . SER A 1 194 ? 9.059 6.655 -8.068 1.00 95.62 194 SER A C 1
ATOM 1509 O O . SER A 1 194 ? 8.007 7.219 -8.385 1.00 95.62 194 SER A O 1
ATOM 1511 N N . TRP A 1 195 ? 9.883 7.161 -7.148 1.00 96.25 195 TRP A N 1
ATOM 1512 C CA . TRP A 1 195 ? 9.577 8.361 -6.378 1.00 96.25 195 TRP A CA 1
ATOM 1513 C C . TRP A 1 195 ? 10.796 9.238 -6.097 1.00 96.25 195 TRP A C 1
ATOM 1515 O O . TRP A 1 195 ? 11.952 8.800 -6.074 1.00 96.25 195 TRP A O 1
ATOM 1525 N N . ARG A 1 196 ? 10.512 10.520 -5.866 1.00 96.25 196 ARG A N 1
ATOM 1526 C CA . ARG A 1 196 ? 11.487 11.540 -5.492 1.00 96.25 196 ARG A CA 1
ATOM 1527 C C . ARG A 1 196 ? 11.894 11.362 -4.039 1.00 96.25 196 ARG A C 1
ATOM 1529 O O . ARG A 1 196 ? 11.048 11.194 -3.163 1.00 96.25 196 ARG A O 1
ATOM 1536 N N . CYS A 1 197 ? 13.190 11.474 -3.775 1.00 94.50 197 CYS A N 1
ATOM 1537 C CA . CYS A 1 197 ? 13.705 11.564 -2.414 1.00 94.50 197 CYS A CA 1
ATOM 1538 C C . CYS A 1 197 ? 14.209 12.985 -2.120 1.00 94.50 197 CYS A C 1
ATOM 1540 O O . CYS A 1 197 ? 14.680 13.677 -3.028 1.00 94.50 197 CYS A O 1
ATOM 1542 N N . PRO A 1 198 ? 14.127 13.447 -0.859 1.00 91.94 198 PRO A N 1
ATOM 1543 C CA . PRO A 1 198 ? 14.709 14.725 -0.476 1.00 91.94 198 PRO A CA 1
ATOM 1544 C C . PRO A 1 198 ? 16.231 14.690 -0.665 1.00 91.94 198 PRO A C 1
ATOM 1546 O O . PRO A 1 198 ? 16.902 13.725 -0.292 1.00 91.94 198 PRO A O 1
ATOM 1549 N N . LYS A 1 199 ? 16.793 15.761 -1.236 1.00 90.38 199 LYS A N 1
ATOM 1550 C CA . LYS A 1 199 ? 18.244 15.886 -1.435 1.00 90.38 199 LYS A CA 1
ATOM 1551 C C . LYS A 1 199 ? 18.982 15.821 -0.085 1.00 90.38 199 LYS A C 1
ATOM 1553 O O . LYS A 1 199 ? 18.475 16.371 0.892 1.00 90.38 199 LYS A O 1
ATOM 1558 N N . PRO A 1 200 ? 20.175 15.196 -0.022 1.00 94.62 200 PRO A N 1
ATOM 1559 C CA . PRO A 1 200 ? 21.001 14.717 -1.140 1.00 94.62 200 PRO A CA 1
ATOM 1560 C C . PRO A 1 200 ? 20.718 13.270 -1.589 1.00 94.62 200 PRO A C 1
ATOM 1562 O O . PRO A 1 200 ? 21.496 12.717 -2.364 1.00 94.62 200 PRO A O 1
ATOM 1565 N N . LEU A 1 201 ? 19.643 12.634 -1.116 1.00 94.69 201 LEU A N 1
ATOM 1566 C CA . LEU A 1 201 ? 19.345 11.250 -1.481 1.00 94.69 201 LEU A CA 1
ATOM 1567 C C . LEU A 1 201 ? 18.970 11.147 -2.964 1.00 94.69 201 LEU A C 1
ATOM 1569 O O . LEU A 1 201 ? 18.213 11.968 -3.485 1.00 94.69 201 LEU A O 1
ATOM 1573 N N . LYS A 1 202 ? 19.486 10.113 -3.636 1.00 93.75 202 LYS A N 1
ATOM 1574 C CA . LYS A 1 202 ? 19.016 9.741 -4.974 1.00 93.75 202 LYS A CA 1
ATOM 1575 C C . LYS A 1 202 ? 17.561 9.276 -4.891 1.00 93.75 202 LYS A C 1
ATOM 1577 O O . LYS A 1 202 ? 17.154 8.685 -3.889 1.00 93.75 202 LYS A O 1
ATOM 1582 N N . ASN A 1 203 ? 16.816 9.517 -5.966 1.00 95.19 203 ASN A N 1
ATOM 1583 C CA . ASN A 1 203 ? 15.484 8.950 -6.163 1.00 95.19 203 ASN A CA 1
ATOM 1584 C C . ASN A 1 203 ? 15.534 7.419 -6.082 1.00 95.19 203 ASN A C 1
ATOM 1586 O O . ASN A 1 203 ? 16.595 6.807 -6.242 1.00 95.19 203 ASN A O 1
ATOM 1590 N N . ARG A 1 204 ? 14.384 6.810 -5.818 1.00 95.19 204 ARG A N 1
ATOM 1591 C CA . ARG A 1 204 ? 14.261 5.367 -5.622 1.00 95.19 204 ARG A CA 1
ATOM 1592 C C . ARG A 1 204 ? 13.148 4.805 -6.485 1.00 95.19 204 ARG A C 1
ATOM 1594 O O . ARG A 1 204 ? 12.222 5.522 -6.859 1.00 95.19 204 ARG A O 1
ATOM 1601 N N . ASP A 1 205 ? 13.251 3.518 -6.759 1.00 94.62 205 ASP A N 1
ATOM 1602 C CA . ASP A 1 205 ? 12.252 2.744 -7.465 1.00 94.62 205 ASP A CA 1
ATOM 1603 C C . ASP A 1 205 ? 12.116 1.335 -6.880 1.00 94.62 205 ASP A C 1
ATOM 1605 O O . ASP A 1 205 ? 12.975 0.845 -6.142 1.00 94.62 205 ASP A O 1
ATOM 1609 N N . VAL A 1 206 ? 10.979 0.706 -7.163 1.00 94.19 206 VAL A N 1
ATOM 1610 C CA . VAL A 1 206 ? 10.676 -0.673 -6.791 1.00 94.19 206 VAL A CA 1
ATOM 1611 C C . VAL A 1 206 ? 9.871 -1.354 -7.888 1.00 94.19 206 VAL A C 1
ATOM 1613 O O . VAL A 1 206 ? 9.047 -0.739 -8.566 1.00 94.19 206 VAL A O 1
ATOM 1616 N N . ILE A 1 207 ? 10.074 -2.663 -7.993 1.00 95.06 207 ILE A N 1
ATOM 1617 C CA . ILE A 1 207 ? 9.163 -3.573 -8.678 1.00 95.06 207 ILE A CA 1
ATOM 1618 C C . ILE A 1 207 ? 8.517 -4.431 -7.605 1.00 95.06 207 ILE A C 1
ATOM 1620 O O . ILE A 1 207 ? 9.220 -5.044 -6.794 1.00 95.06 207 ILE A O 1
ATOM 1624 N N . THR A 1 208 ? 7.192 -4.464 -7.572 1.00 95.25 208 THR A N 1
ATOM 1625 C CA . THR A 1 208 ? 6.447 -5.196 -6.548 1.00 95.25 208 THR A CA 1
ATOM 1626 C C . THR A 1 208 ? 5.476 -6.174 -7.177 1.00 95.25 208 THR A C 1
ATOM 1628 O O . THR A 1 208 ? 4.880 -5.888 -8.211 1.00 95.25 208 THR A O 1
ATOM 1631 N N . LEU A 1 209 ? 5.320 -7.333 -6.537 1.00 96.44 209 LEU A N 1
ATOM 1632 C CA . LEU A 1 209 ? 4.127 -8.150 -6.700 1.00 96.44 209 LEU A CA 1
ATOM 1633 C C . LEU A 1 209 ? 3.112 -7.627 -5.694 1.00 96.44 209 LEU A C 1
ATOM 1635 O O . LEU A 1 209 ? 3.384 -7.629 -4.490 1.00 96.44 209 LEU A O 1
ATOM 1639 N N . ARG A 1 210 ? 1.963 -7.171 -6.182 1.00 97.56 210 ARG A N 1
ATOM 1640 C CA . ARG A 1 210 ? 0.843 -6.709 -5.367 1.00 97.56 210 ARG A CA 1
ATOM 1641 C C . ARG A 1 210 ? -0.320 -7.680 -5.525 1.00 97.56 210 ARG A C 1
ATOM 1643 O O . ARG A 1 210 ? -0.596 -8.163 -6.616 1.00 97.56 210 ARG A O 1
ATOM 1650 N N . SER A 1 211 ? -0.999 -7.978 -4.426 1.00 97.56 211 SER A N 1
ATOM 1651 C CA . SER A 1 211 ? -2.208 -8.796 -4.413 1.00 97.56 211 SER A CA 1
ATOM 1652 C C . SER A 1 211 ? -3.232 -8.218 -3.449 1.00 97.56 211 SER A C 1
ATOM 1654 O O . SER A 1 211 ? -2.873 -7.598 -2.445 1.00 97.56 211 SER A O 1
ATOM 1656 N N . TRP A 1 212 ? -4.508 -8.394 -3.771 1.00 98.00 212 TRP A N 1
ATOM 1657 C CA . TRP A 1 212 ? -5.617 -7.822 -3.020 1.00 98.00 212 TRP A CA 1
ATOM 1658 C C . TRP A 1 212 ? -6.718 -8.841 -2.750 1.00 98.00 212 TRP A C 1
ATOM 1660 O O . TRP A 1 212 ? -6.939 -9.780 -3.520 1.00 98.00 212 TRP A O 1
ATOM 1670 N N . LEU A 1 213 ? -7.417 -8.643 -1.635 1.00 96.56 213 LEU A N 1
ATOM 1671 C CA . LEU A 1 213 ? -8.517 -9.499 -1.217 1.00 96.56 213 LEU A CA 1
ATOM 1672 C C . LEU A 1 213 ? -9.569 -8.693 -0.436 1.00 96.56 213 LEU A C 1
ATOM 1674 O O . LEU A 1 213 ? -9.282 -8.210 0.665 1.00 96.56 213 LEU A O 1
ATOM 1678 N N . PRO A 1 214 ? -10.796 -8.556 -0.969 1.00 94.62 214 PRO A N 1
ATOM 1679 C CA . PRO A 1 214 ? -11.959 -8.154 -0.186 1.00 94.62 214 PRO A CA 1
ATOM 1680 C C . PRO A 1 214 ? -12.331 -9.258 0.815 1.00 94.62 214 PRO A C 1
ATOM 1682 O O . PRO A 1 214 ? -12.485 -10.422 0.447 1.00 94.62 214 PRO A O 1
ATOM 1685 N N . MET A 1 215 ? -12.494 -8.902 2.086 1.00 89.31 215 MET A N 1
ATOM 1686 C CA . MET A 1 215 ? -12.810 -9.808 3.191 1.00 89.31 215 MET A CA 1
ATOM 1687 C C . MET A 1 215 ? -14.086 -9.351 3.905 1.00 89.31 215 MET A C 1
ATOM 1689 O O . MET A 1 215 ? -14.048 -8.773 4.993 1.00 89.31 215 MET A O 1
ATOM 1693 N N . GLY A 1 216 ? -15.237 -9.609 3.284 1.00 89.44 216 GLY A N 1
ATOM 1694 C CA . GLY A 1 216 ? -16.523 -9.121 3.779 1.00 89.44 216 GLY A CA 1
ATOM 1695 C C . GLY A 1 216 ? -16.608 -7.604 3.630 1.00 89.44 216 GLY A C 1
ATOM 1696 O O . GLY A 1 216 ? -16.725 -7.105 2.517 1.00 89.44 216 GLY A O 1
ATOM 1697 N N . THR A 1 217 ? -16.548 -6.876 4.743 1.00 89.00 217 THR A N 1
ATOM 1698 C CA . THR A 1 217 ? -16.576 -5.402 4.762 1.00 89.00 217 THR A CA 1
ATOM 1699 C C . THR A 1 217 ? -15.193 -4.753 4.757 1.00 89.00 217 THR A C 1
ATOM 1701 O O . THR A 1 217 ? -15.103 -3.528 4.676 1.00 89.00 217 THR A O 1
ATOM 1704 N N . ASP A 1 218 ? -14.137 -5.553 4.900 1.00 93.19 218 ASP A N 1
ATOM 1705 C CA . ASP A 1 218 ? -12.756 -5.086 4.961 1.00 93.19 218 ASP A CA 1
ATOM 1706 C C . ASP A 1 218 ? -12.040 -5.342 3.633 1.00 93.19 218 ASP A C 1
ATOM 1708 O O . ASP A 1 218 ? -12.374 -6.272 2.900 1.00 93.19 218 ASP A O 1
ATOM 1712 N N . TYR A 1 219 ? -11.002 -4.561 3.353 1.00 96.56 219 TYR A N 1
ATOM 1713 C CA . TYR A 1 219 ? -10.170 -4.720 2.166 1.00 96.56 219 TYR A CA 1
ATOM 1714 C C . TYR A 1 219 ? -8.698 -4.825 2.546 1.00 96.56 219 TYR A C 1
ATOM 1716 O O . TYR A 1 219 ? -8.207 -4.054 3.375 1.00 96.56 219 TYR A O 1
ATOM 1724 N N . ILE A 1 220 ? -7.976 -5.748 1.912 1.00 96.94 220 ILE A N 1
ATOM 1725 C CA . ILE A 1 220 ? -6.533 -5.900 2.100 1.00 96.94 220 ILE A CA 1
ATOM 1726 C C . ILE A 1 220 ? -5.815 -5.769 0.762 1.00 96.94 220 ILE A C 1
ATOM 1728 O O . ILE A 1 220 ? -6.209 -6.394 -0.221 1.00 96.94 220 ILE A O 1
ATOM 1732 N N . ILE A 1 221 ? -4.731 -4.995 0.753 1.00 97.38 221 ILE A N 1
ATOM 1733 C CA . ILE A 1 221 ? -3.763 -4.909 -0.342 1.00 97.38 221 ILE A CA 1
ATOM 1734 C C . ILE A 1 221 ? -2.382 -5.199 0.241 1.00 97.38 221 ILE A C 1
ATOM 1736 O O . ILE A 1 221 ? -1.918 -4.507 1.142 1.00 97.38 221 ILE A O 1
ATOM 1740 N N . MET A 1 222 ? -1.687 -6.204 -0.269 1.00 95.00 222 MET A N 1
ATOM 1741 C CA . MET A 1 222 ? -0.321 -6.506 0.149 1.00 95.00 222 MET A CA 1
ATOM 1742 C C . MET A 1 222 ? 0.598 -6.413 -1.046 1.00 95.00 222 MET A C 1
ATOM 1744 O O . MET A 1 222 ? 0.231 -6.820 -2.146 1.00 95.00 222 MET A O 1
ATOM 1748 N N . ASN A 1 223 ? 1.807 -5.914 -0.835 1.00 95.19 223 ASN A N 1
ATOM 1749 C CA . ASN A 1 223 ? 2.848 -6.022 -1.835 1.00 95.19 223 ASN A CA 1
ATOM 1750 C C . ASN A 1 223 ? 4.209 -6.328 -1.215 1.00 95.19 223 ASN A C 1
ATOM 1752 O O . ASN A 1 223 ? 4.488 -5.991 -0.060 1.00 95.19 223 ASN A O 1
ATOM 1756 N N . TYR A 1 224 ? 5.061 -6.960 -2.010 1.00 93.88 224 TYR A N 1
ATOM 1757 C CA . TYR A 1 224 ? 6.461 -7.162 -1.672 1.00 93.88 224 TYR A CA 1
ATOM 1758 C C . TYR A 1 224 ? 7.332 -7.058 -2.922 1.00 93.88 224 TYR A C 1
ATOM 1760 O O . TYR A 1 224 ? 6.870 -7.297 -4.042 1.00 93.88 224 TYR A O 1
ATOM 1768 N N . SER A 1 225 ? 8.593 -6.663 -2.742 1.00 93.19 225 SER A N 1
ATOM 1769 C CA . SER A 1 225 ? 9.509 -6.494 -3.871 1.00 93.19 225 SER A CA 1
ATOM 1770 C C . SER A 1 225 ? 9.821 -7.816 -4.571 1.00 93.19 225 SER A C 1
ATOM 1772 O O . SER A 1 225 ? 10.142 -8.814 -3.925 1.00 93.19 225 SER A O 1
ATOM 1774 N N . VAL A 1 226 ? 9.819 -7.789 -5.902 1.00 92.75 226 VAL A N 1
ATOM 1775 C CA . VAL A 1 226 ? 10.220 -8.907 -6.765 1.00 92.75 226 VAL A CA 1
ATOM 1776 C C . VAL A 1 226 ? 11.252 -8.441 -7.787 1.00 92.75 226 VAL A C 1
ATOM 1778 O O . VAL A 1 226 ? 11.370 -7.253 -8.077 1.00 92.75 226 VAL A O 1
ATOM 1781 N N . LYS A 1 227 ? 12.023 -9.376 -8.344 1.00 90.25 227 LYS A N 1
ATOM 1782 C CA . LYS A 1 227 ? 12.936 -9.090 -9.459 1.00 90.25 227 LYS A CA 1
ATOM 1783 C C . LYS A 1 227 ? 12.216 -9.368 -10.777 1.00 90.25 227 LYS A C 1
ATOM 1785 O O . LYS A 1 227 ? 11.616 -10.431 -10.913 1.00 90.25 227 LYS A O 1
ATOM 1790 N N . HIS A 1 228 ? 12.321 -8.461 -11.747 1.00 85.50 228 HIS A N 1
ATOM 1791 C CA . HIS A 1 228 ? 11.777 -8.655 -13.092 1.00 85.50 228 HIS A CA 1
ATOM 1792 C C . HIS A 1 228 ? 12.890 -8.511 -14.147 1.00 85.50 228 HIS A C 1
ATOM 1794 O O . HIS A 1 228 ? 13.519 -7.456 -14.204 1.00 85.50 228 HIS A O 1
ATOM 1800 N N . PRO A 1 229 ? 13.148 -9.522 -15.001 1.00 81.50 229 PRO A N 1
ATOM 1801 C CA . PRO A 1 229 ? 14.304 -9.520 -15.908 1.00 81.50 229 PRO A CA 1
ATOM 1802 C C . PRO A 1 229 ? 14.341 -8.365 -16.917 1.00 81.50 229 PRO A C 1
ATOM 1804 O O . PRO A 1 229 ? 15.417 -7.941 -17.314 1.00 81.50 229 PRO A O 1
ATOM 1807 N N . ALA A 1 230 ? 13.185 -7.858 -17.355 1.00 75.81 230 ALA A N 1
ATOM 1808 C CA . ALA A 1 230 ? 13.131 -6.793 -18.364 1.00 75.81 230 ALA A CA 1
ATOM 1809 C C . ALA A 1 230 ? 13.385 -5.386 -17.795 1.00 75.81 230 ALA A C 1
ATOM 1811 O O . ALA A 1 230 ? 13.632 -4.453 -18.551 1.00 75.81 230 ALA A O 1
ATOM 1812 N N . LEU A 1 231 ? 13.304 -5.229 -16.473 1.00 71.88 231 LEU A N 1
ATOM 1813 C CA . LEU A 1 231 ? 13.436 -3.951 -15.784 1.00 71.88 231 LEU A CA 1
ATOM 1814 C C . LEU A 1 231 ? 14.542 -4.112 -14.744 1.00 71.88 231 LEU A C 1
ATOM 1816 O O . LEU A 1 231 ? 14.302 -4.382 -13.568 1.00 71.88 231 LEU A O 1
ATOM 1820 N N . TYR A 1 232 ? 15.782 -4.031 -15.223 1.00 60.19 232 TYR A N 1
ATOM 1821 C CA . TYR A 1 232 ? 16.936 -3.912 -14.342 1.00 60.19 232 TYR A CA 1
ATOM 1822 C C . TYR A 1 232 ? 16.947 -2.520 -13.699 1.00 60.19 232 TYR A C 1
ATOM 1824 O O . TYR A 1 232 ? 16.471 -1.575 -14.330 1.00 60.19 232 TYR A O 1
ATOM 1832 N N . PRO A 1 233 ? 17.503 -2.373 -12.479 1.00 58.28 233 PRO A N 1
ATOM 1833 C CA . PRO A 1 233 ? 17.600 -1.075 -11.826 1.00 58.28 233 PRO A CA 1
ATOM 1834 C C . PRO A 1 233 ? 18.250 -0.082 -12.783 1.00 58.28 233 PRO A C 1
ATOM 1836 O O . PRO A 1 233 ? 19.346 -0.339 -13.293 1.00 58.28 233 PRO A O 1
ATOM 1839 N N . SER A 1 234 ? 17.572 1.030 -13.049 1.00 53.25 234 SER A N 1
ATOM 1840 C CA . SER A 1 234 ? 18.121 2.108 -13.859 1.00 53.25 234 SER A CA 1
ATOM 1841 C C . SER A 1 234 ? 19.275 2.757 -13.092 1.00 53.25 234 SER A C 1
ATOM 1843 O O . SER A 1 234 ? 19.050 3.695 -12.341 1.00 53.25 234 SER A O 1
ATOM 1845 N N . GLY A 1 235 ? 20.489 2.216 -13.245 1.00 46.19 235 GLY A N 1
ATOM 1846 C CA . GLY A 1 235 ? 21.766 2.801 -12.815 1.00 46.19 235 GLY A CA 1
ATOM 1847 C C . GLY A 1 235 ? 21.867 3.182 -11.331 1.00 46.19 235 GLY A C 1
ATOM 1848 O O . GLY A 1 235 ? 21.409 4.247 -10.921 1.00 46.19 235 GLY A O 1
ATOM 1849 N N . TRP A 1 236 ? 22.548 2.347 -10.541 1.00 38.84 236 TRP A N 1
ATOM 1850 C CA . TRP A 1 236 ? 23.007 2.693 -9.188 1.00 38.84 236 TRP A CA 1
ATOM 1851 C C . TRP A 1 236 ? 23.917 3.928 -9.165 1.00 38.84 236 TRP A C 1
ATOM 1853 O O . TRP A 1 236 ? 24.747 4.093 -10.084 1.00 38.84 236 TRP A O 1
#

Sequence (236 aa):
MRVRPHQGPALLMPNSPAAQDPGQPHPRPQCTDSGTQTGLAGPRKVASASAAASTLSEPLRRTQESRTRTRALGFPMEKPAASTEPQGPRPVLGRDSVQVPDDQDFRSFRSECEAEAGWNLTYSKAGVSVWVQAVQMDRTLHKIKCRMECRDVPAETLYDVLHDIEYRKKWDSNVIETFDIARLTVNADVGYYSWRCPKPLKNRDVITLRSWLPMGTDYIIMNYSVKHPALYPSGW

Secondary structure (DSSP, 8-state):
---PPPP-----------------PPPPPP-----------PPP-EEEEEE------PPP------------------PPP-------PPPSTT-SS-----HHHHHHHHHHHH--TTEEEEEEETTEEEEEEPPPTT-SS--EEEEE--SSS-HHHHHHHHH-HHHHHHH-TTEEEEEEEEEEETTEEEEEEEE---TTSPPEEEEEEEEEEEETTEEEEEEEE---TT---S--

pLDDT: mean 71.19, std 27.31, range [25.3, 98.0]

InterPro domains:
  IPR002913 START domain [PF01852] (111-230)
  IPR002913 START domain [PS50848] (116-236)
  IPR023393 START-like domain superfamily [G3DSA:3.30.530.20] (95-235)
  IPR051213 START domain-containing lipid transfer [PTHR19308] (43-233)

Radius of gyration: 30.65 Å; chains: 1; bounding box: 84×88×82 Å

Organism: Rhinolophus ferrumequinum (NCBI:txid59479)

Foldseek 3Di:
DDDDDDDDDDDDDDDDDDDDDDDDDDDDDDDDDDDDPPPPDPDAAEAEDEAEDDPPDDDDDDDDDDDDDDDDDDDDDDDDDDDPDPDPQDACPPDPDNDDDDPSNVVSRVCVLVDPPQWAWDDDDDQKTKTWGNDDPPDPDIDIHMGHDDPPDAQVRVVCCVPDPPVCVVPVPFWDDKDWDAADDPFKTWIKTWGDDPPPDDTDIFIWIWGKDDDPSYIYIYIYGDDDPVDDPPDD